Protein AF-0000000078771412 (afdb_homodimer)

InterPro domains:
  IPR000010 Cystatin domain [PF00031] (38-124)
  IPR000010 Cystatin domain [cd00042] (42-135)
  IPR043250 Cystatin-9-like [PTHR46945] (3-135)
  IPR046350 Cystatin superfamily [SSF54403] (35-136)

pLDDT: mean 76.8, std 24.48, range [31.56, 98.5]

Organism: Ictidomys tridecemlineatus (NCBI:txid43179)

Solvent-accessible surface area (backbone atoms only — not comparable to full-atom values): 16497 Å² total; per-residue (Å²): 135,84,76,78,82,74,78,78,75,76,76,77,74,76,74,73,74,74,66,77,75,73,72,72,72,70,73,68,63,75,67,64,72,46,79,56,81,88,75,69,45,70,66,55,53,48,46,48,51,52,45,46,69,68,44,85,61,63,48,23,59,42,88,69,40,46,76,44,76,50,76,44,83,47,93,80,30,32,38,37,40,37,34,32,34,34,28,36,26,74,38,50,55,87,48,88,62,65,88,76,43,56,63,38,65,58,97,83,38,64,54,52,33,47,32,44,35,32,35,40,36,26,60,59,35,66,44,76,44,76,76,40,77,50,67,46,117,134,84,78,81,83,70,76,74,73,74,74,74,70,75,73,74,72,72,67,74,74,72,73,70,73,69,73,67,62,78,65,68,70,53,83,60,83,92,64,68,43,71,64,54,54,47,44,49,51,51,45,47,70,70,45,85,60,64,48,24,59,42,86,69,42,65,77,44,76,49,75,43,83,46,93,82,32,31,38,36,39,36,34,30,34,34,28,37,27,73,37,50,55,89,49,86,61,63,87,76,44,56,64,37,64,57,99,82,39,64,55,50,33,46,32,45,35,32,34,40,37,25,60,60,36,66,42,78,44,75,76,40,78,49,66,44,118

Sequence (274 aa):
MVLPWVPLLLLLGRQLLASPILYRAETTKPEDPIVKDQYFPPTLEFAVYKFNRLNEDQFAYKLLKILNAKKVDVNVYSCTNFFMFLGRTKCYKFEDNIDNCPFQDTLGRKRTLNCFFVVSTYPWRTAFELLKNVCTYMVLPWVPLLLLLGRQLLASPILYRAETTKPEDPIVKDQYFPPTLEFAVYKFNRLNEDQFAYKLLKILNAKKVDVNVYSCTNFFMFLGRTKCYKFEDNIDNCPFQDTLGRKRTLNCFFVVSTYPWRTAFELLKNVCTY

Radius of gyration: 41.04 Å; Cα contacts (8 Å, |Δi|>4): 426; chains: 2; bounding box: 89×168×48 Å

Nearest PDB structures (foldseek):
  6roa-assembly2_B  TM=8.026E-01  e=1.192E-05  Homo sapiens
  3nx0-assembly2_B  TM=8.140E-01  e=2.731E-05  Homo sapiens
  1roa-assembly1_A  TM=8.448E-01  e=2.168E-04  Homo sapiens
  8xgm-assembly1_D  TM=8.671E-01  e=4.998E-03  Homo sapiens
  5lkh-assembly1_A  TM=5.113E-01  e=9.767E+00  Photorhabdus luminescens

Foldseek 3Di:
DPPPPPPPPPPPPPPPPPPPPPPPPPVVVCPVCLCPPDDPDPQNVVQQLVCLVPDPDQFGKDFDTWPDWDWDDDVQKIKIKTWGKIFTFPHGRPDPPSVPTHGDADPNDTPMDTDIDMTMGGPPDDDDDDPDDDDDD/DDDDPPPPPPPPPPPPPPPPPPPPPPPVVCPVCLVPPDPPDPQNVVQQLVCLVPDPDQFGKDFDGWPDWDWDDDVQKIKIKTWGKIFTFPHGRPDPPSVPTHGDADPNDTPIDTDIDMTMGGPPDDDDDDPDDDDDD

Secondary structure (DSSP, 8-state):
------------------------------------SS---HHHHHHHHHHHHHS--SEEEEEEEEEEEEEEEETTEEEEEEEEEEEEEEEETT-TTGGGPPBPEETTEE-EEEEEEEEEEEEEEEEEEEEEEEEE-/-PPP--------------------------------SS---HHHHHHHHHHHHHS--SEEEEEEEEEEEEEEEETTEEEEEEEEEEEEEEEETT-TTGGGPPBPEETTEE-EEEEEEEEEEEEEEEEEEEEEEEEE-

Structure (mmCIF, N/CA/C/O backbone):
data_AF-0000000078771412-model_v1
#
loop_
_entity.id
_entity.type
_entity.pdbx_description
1 polymer 'Cystatin domain-containing protein'
#
loop_
_atom_site.group_PDB
_atom_site.id
_atom_site.type_symbol
_atom_site.label_atom_id
_atom_site.label_alt_id
_atom_site.label_comp_id
_atom_site.label_asym_id
_atom_site.label_entity_id
_atom_site.label_seq_id
_atom_site.pdbx_PDB_ins_code
_atom_site.Cartn_x
_atom_site.Cartn_y
_atom_site.Cartn_z
_atom_site.occupancy
_atom_site.B_iso_or_equiv
_atom_site.auth_seq_id
_atom_site.auth_comp_id
_atom_site.auth_asym_id
_atom_site.auth_atom_id
_atom_site.pdbx_PDB_model_num
ATOM 1 N N . MET A 1 1 ? 69.562 85.312 20 1 33.94 1 MET A N 1
ATOM 2 C CA . MET A 1 1 ? 69 84.375 20.969 1 33.94 1 MET A CA 1
ATOM 3 C C . MET A 1 1 ? 67.688 83.812 20.422 1 33.94 1 MET A C 1
ATOM 5 O O . MET A 1 1 ? 66.688 84.562 20.234 1 33.94 1 MET A O 1
ATOM 9 N N . VAL A 1 2 ? 67.812 82.875 19.484 1 48.47 2 VAL A N 1
ATOM 10 C CA . VAL A 1 2 ? 66.938 82.188 18.531 1 48.47 2 VAL A CA 1
ATOM 11 C C . VAL A 1 2 ? 65.812 81.438 19.281 1 48.47 2 VAL A C 1
ATOM 13 O O . VAL A 1 2 ? 66.125 80.5 20.047 1 48.47 2 VAL A O 1
ATOM 16 N N . LEU A 1 3 ? 64.812 82.25 19.781 1 41.88 3 LEU A N 1
ATOM 17 C CA . LEU A 1 3 ? 63.75 81.688 20.578 1 41.88 3 LEU A CA 1
ATOM 18 C C . LEU A 1 3 ? 63.125 80.5 19.875 1 41.88 3 LEU A C 1
ATOM 20 O O . LEU A 1 3 ? 62.844 80.5 18.672 1 41.88 3 LEU A O 1
ATOM 24 N N . PRO A 1 4 ? 63.281 79.25 20.422 1 49.31 4 PRO A N 1
ATOM 25 C CA . PRO A 1 4 ? 62.875 77.938 19.891 1 49.31 4 PRO A CA 1
ATOM 26 C C . PRO A 1 4 ? 61.375 77.875 19.719 1 49.31 4 PRO A C 1
ATOM 28 O O . PRO A 1 4 ? 60.625 78.375 20.531 1 49.31 4 PRO A O 1
ATOM 31 N N . TRP A 1 5 ? 60.781 78 18.5 1 44.53 5 TRP A N 1
ATOM 32 C CA . TRP A 1 5 ? 59.438 77.875 17.984 1 44.53 5 TRP A CA 1
ATOM 33 C C . TRP A 1 5 ? 58.781 76.562 18.484 1 44.53 5 TRP A C 1
ATOM 35 O O . TRP A 1 5 ? 59.219 75.438 18.156 1 44.53 5 TRP A O 1
ATOM 45 N N . VAL A 1 6 ? 58.469 76.438 19.797 1 44.53 6 VAL A N 1
ATOM 46 C CA . VAL A 1 6 ? 57.844 75.25 20.344 1 44.53 6 VAL A CA 1
ATOM 47 C C . VAL A 1 6 ? 56.531 75 19.641 1 44.53 6 VAL A C 1
ATOM 49 O O . VAL A 1 6 ? 55.625 75.812 19.656 1 44.53 6 VAL A O 1
ATOM 52 N N . PRO A 1 7 ? 56.438 74.188 18.547 1 47.88 7 PRO A N 1
ATOM 53 C CA . PRO A 1 7 ? 55.188 73.875 17.844 1 47.88 7 PRO A CA 1
ATOM 54 C C . PRO A 1 7 ? 54.125 73.25 18.766 1 47.88 7 PRO A C 1
ATOM 56 O O . PRO A 1 7 ? 54.438 72.312 19.531 1 47.88 7 PRO A O 1
ATOM 59 N N . LEU A 1 8 ? 53.219 74.062 19.297 1 41.31 8 LEU A N 1
ATOM 60 C CA . LEU A 1 8 ? 52.062 73.625 20.078 1 41.31 8 LEU A CA 1
ATOM 61 C C . LEU A 1 8 ? 51.312 72.562 19.359 1 41.31 8 LEU A C 1
ATOM 63 O O . LEU A 1 8 ? 50.75 72.812 18.281 1 41.31 8 LEU A O 1
ATOM 67 N N . LEU A 1 9 ? 51.75 71.312 19.469 1 39.59 9 LEU A N 1
ATOM 68 C CA . LEU A 1 9 ? 51.062 70.125 18.984 1 39.59 9 LEU A CA 1
ATOM 69 C C . LEU A 1 9 ? 49.656 70 19.547 1 39.59 9 LEU A C 1
ATOM 71 O O . LEU A 1 9 ? 49.469 69.875 20.75 1 39.59 9 LEU A O 1
ATOM 75 N N . LEU A 1 10 ? 48.781 70.875 19.031 1 37.84 10 LEU A N 1
ATOM 76 C CA . LEU A 1 10 ? 47.344 70.812 19.359 1 37.84 10 LEU A CA 1
ATOM 77 C C . LEU A 1 10 ? 46.875 69.375 19.25 1 37.84 10 LEU A C 1
ATOM 79 O O . LEU A 1 10 ? 46.969 68.75 18.172 1 37.84 10 LEU A O 1
ATOM 83 N N . LEU A 1 11 ? 46.969 68.562 20.328 1 39.59 11 LEU A N 1
ATOM 84 C CA . LEU A 1 11 ? 46.406 67.25 20.578 1 39.59 11 LEU A CA 1
ATOM 85 C C . LEU A 1 11 ? 44.906 67.25 20.281 1 39.59 11 LEU A C 1
ATOM 87 O O . LEU A 1 11 ? 44.125 67.875 20.969 1 39.59 11 LEU A O 1
ATOM 91 N N . LEU A 1 12 ? 44.5 67.375 19 1 38.88 12 LEU A N 1
ATOM 92 C CA . LEU A 1 12 ? 43.125 67.125 18.625 1 38.88 12 LEU A CA 1
ATOM 93 C C . LEU A 1 12 ? 42.562 65.875 19.234 1 38.88 12 LEU A C 1
ATOM 95 O O . LEU A 1 12 ? 43.125 64.812 19.031 1 38.88 12 LEU A O 1
ATOM 99 N N . GLY A 1 13 ? 42.156 65.875 20.516 1 37.09 13 GLY A N 1
ATOM 100 C CA . GLY A 1 13 ? 41.406 64.812 21.172 1 37.09 13 GLY A CA 1
ATOM 101 C C . GLY A 1 13 ? 40.219 64.312 20.344 1 37.09 13 GLY A C 1
ATOM 102 O O . GLY A 1 13 ? 39.406 65.125 19.891 1 37.09 13 GLY A O 1
ATOM 103 N N . ARG A 1 14 ? 40.406 63.375 19.469 1 39.88 14 ARG A N 1
ATOM 104 C CA . ARG A 1 14 ? 39.375 62.656 18.703 1 39.88 14 ARG A CA 1
ATOM 105 C C . ARG A 1 14 ? 38.25 62.156 19.609 1 39.88 14 ARG A C 1
ATOM 107 O O . ARG A 1 14 ? 38.5 61.344 20.5 1 39.88 14 ARG A O 1
ATOM 114 N N . GLN A 1 15 ? 37.438 63.094 20.109 1 42.19 15 GLN A N 1
ATOM 115 C CA . GLN A 1 15 ? 36.25 62.656 20.781 1 42.19 15 GLN A CA 1
ATOM 116 C C . GLN A 1 15 ? 35.562 61.531 20.016 1 42.19 15 GLN A C 1
ATOM 118 O O . GLN A 1 15 ? 35.188 61.688 18.844 1 42.19 15 GLN A O 1
ATOM 123 N N . LEU A 1 16 ? 35.969 60.312 20.188 1 40.88 16 LEU A N 1
ATOM 124 C CA . LEU A 1 16 ? 35.281 59.125 19.688 1 40.88 16 LEU A CA 1
ATOM 125 C C . LEU A 1 16 ? 33.844 59.125 20.188 1 40.88 16 LEU A C 1
ATOM 127 O O . LEU A 1 16 ? 33.594 59 21.375 1 40.88 16 LEU A O 1
ATOM 131 N N . LEU A 1 17 ? 33 60.031 19.688 1 40.78 17 LEU A N 1
ATOM 132 C CA . LEU A 1 17 ? 31.578 59.938 19.922 1 40.78 17 LEU A CA 1
ATOM 133 C C . LEU A 1 17 ? 31.109 58.5 19.734 1 40.78 17 LEU A C 1
ATOM 135 O O . LEU A 1 17 ? 31.266 57.906 18.656 1 40.78 17 LEU A O 1
ATOM 139 N N . ALA A 1 18 ? 31.203 57.688 20.812 1 40.62 18 ALA A N 1
ATOM 140 C CA . ALA A 1 18 ? 30.562 56.375 20.859 1 40.62 18 ALA A CA 1
ATOM 141 C C . ALA A 1 18 ? 29.078 56.469 20.531 1 40.62 18 ALA A C 1
ATOM 143 O O . ALA A 1 18 ? 28.328 57.125 21.266 1 40.62 18 ALA A O 1
ATOM 144 N N . SER A 1 19 ? 28.781 56.688 19.328 1 43.22 19 SER A N 1
ATOM 145 C CA . SER A 1 19 ? 27.359 56.562 19 1 43.22 19 SER A CA 1
ATOM 146 C C . SER A 1 19 ? 26.75 55.312 19.609 1 43.22 19 SER A C 1
ATOM 148 O O . SER A 1 19 ? 27.344 54.25 19.547 1 43.22 19 SER A O 1
ATOM 150 N N . PRO A 1 20 ? 25.953 55.469 20.688 1 43.31 20 PRO A N 1
ATOM 151 C CA . PRO A 1 20 ? 25.281 54.25 21.172 1 43.31 20 PRO A CA 1
ATOM 152 C C . PRO A 1 20 ? 24.625 53.438 20.047 1 43.31 20 PRO A C 1
ATOM 154 O O . PRO A 1 20 ? 23.938 54 19.203 1 43.31 20 PRO A O 1
ATOM 157 N N . ILE A 1 21 ? 25.359 52.469 19.531 1 37.38 21 ILE A N 1
ATOM 158 C CA . ILE A 1 21 ? 24.719 51.5 18.641 1 37.38 21 ILE A CA 1
ATOM 159 C C . ILE A 1 21 ? 23.391 51.062 19.25 1 37.38 21 ILE A C 1
ATOM 161 O O . ILE A 1 21 ? 23.375 50.438 20.312 1 37.38 21 ILE A O 1
ATOM 165 N N . LEU A 1 22 ? 22.375 51.906 19.281 1 36.97 22 LEU A N 1
ATOM 166 C CA . LEU A 1 22 ? 21.047 51.375 19.578 1 36.97 22 LEU A CA 1
ATOM 167 C C . LEU A 1 22 ? 20.844 50.031 18.906 1 36.97 22 LEU A C 1
ATOM 169 O O . LEU A 1 22 ? 20.812 49.938 17.672 1 36.97 22 LEU A O 1
ATOM 173 N N . TYR A 1 23 ? 21.438 49 19.5 1 34.22 23 TYR A N 1
ATOM 174 C CA . TYR A 1 23 ? 21 47.656 19.125 1 34.22 23 TYR A CA 1
ATOM 175 C C . TYR A 1 23 ? 19.484 47.562 19.109 1 34.22 23 TYR A C 1
ATOM 177 O O . TYR A 1 23 ? 18.844 47.688 20.156 1 34.22 23 TYR A O 1
ATOM 185 N N . ARG A 1 24 ? 18.797 48.156 18.141 1 36.38 24 ARG A N 1
ATOM 186 C CA . ARG A 1 24 ? 17.422 47.688 17.969 1 36.38 24 ARG A CA 1
ATOM 187 C C . ARG A 1 24 ? 17.312 46.188 18.109 1 36.38 24 ARG A C 1
ATOM 189 O O . ARG A 1 24 ? 17.891 45.438 17.312 1 36.38 24 ARG A O 1
ATOM 196 N N . ALA A 1 25 ? 17.156 45.719 19.266 1 37.12 25 ALA A N 1
ATOM 197 C CA . ALA A 1 25 ? 16.672 44.375 19.469 1 37.12 25 ALA A CA 1
ATOM 198 C C . ALA A 1 25 ? 15.547 44.031 18.5 1 37.12 25 ALA A C 1
ATOM 200 O O . ALA A 1 25 ? 14.438 44.562 18.625 1 37.12 25 ALA A O 1
ATOM 201 N N . GLU A 1 26 ? 15.844 44 17.188 1 36.12 26 GLU A N 1
ATOM 202 C CA . GLU A 1 26 ? 14.789 43.312 16.438 1 36.12 26 GLU A CA 1
ATOM 203 C C . GLU A 1 26 ? 14.273 42.094 17.219 1 36.12 26 GLU A C 1
ATOM 205 O O . GLU A 1 26 ? 15.039 41.188 17.5 1 36.12 26 GLU A O 1
ATOM 210 N N . THR A 1 27 ? 13.492 42.281 18.188 1 34.47 27 THR A N 1
ATOM 211 C CA . THR A 1 27 ? 12.719 41.156 18.688 1 34.47 27 THR A CA 1
ATOM 212 C C . THR A 1 27 ? 12.344 40.219 17.531 1 34.47 27 THR A C 1
ATOM 214 O O . THR A 1 27 ? 11.5 40.562 16.703 1 34.47 27 THR A O 1
ATOM 217 N N . THR A 1 28 ? 13.305 39.656 16.812 1 34.34 28 THR A N 1
ATOM 218 C CA . THR A 1 28 ? 12.961 38.531 15.961 1 34.34 28 THR A CA 1
ATOM 219 C C . THR A 1 28 ? 11.977 37.594 16.672 1 34.34 28 THR A C 1
ATOM 221 O O . THR A 1 28 ? 12.305 37 17.703 1 34.34 28 THR A O 1
ATOM 224 N N . LYS A 1 29 ? 10.758 38.031 16.938 1 38.97 29 LYS A N 1
ATOM 225 C CA . LYS A 1 29 ? 9.805 36.969 17.266 1 38.97 29 LYS A CA 1
ATOM 226 C C . LYS A 1 29 ? 10.188 35.656 16.609 1 38.97 29 LYS A C 1
ATOM 228 O O . LYS A 1 29 ? 10.484 35.625 15.406 1 38.97 29 LYS A O 1
ATOM 233 N N . PRO A 1 30 ? 10.805 34.75 17.312 1 37.25 30 PRO A N 1
ATOM 234 C CA . PRO A 1 30 ? 10.984 33.438 16.672 1 37.25 30 PRO A CA 1
ATOM 235 C C . PRO A 1 30 ? 9.836 33.062 15.742 1 37.25 30 PRO A C 1
ATOM 237 O O . PRO A 1 30 ? 8.68 33 16.172 1 37.25 30 PRO A O 1
ATOM 240 N N . GLU A 1 31 ? 9.516 33.875 14.672 1 36.5 31 GLU A N 1
ATOM 241 C CA . GLU A 1 31 ? 8.672 33.156 13.719 1 36.5 31 GLU A CA 1
ATOM 242 C C . GLU A 1 31 ? 8.938 31.656 13.75 1 36.5 31 GLU A C 1
ATOM 244 O O . GLU A 1 31 ? 10.055 31.203 13.469 1 36.5 31 GLU A O 1
ATOM 249 N N . ASP A 1 32 ? 8.562 31.062 14.75 1 37.38 32 ASP A N 1
ATOM 250 C CA . ASP A 1 32 ? 8.609 29.609 14.633 1 37.38 32 ASP A CA 1
ATOM 251 C C . ASP A 1 32 ? 8.492 29.172 13.172 1 37.38 32 ASP A C 1
ATOM 253 O O . ASP A 1 32 ? 7.598 29.609 12.453 1 37.38 32 ASP A O 1
ATOM 257 N N . PRO A 1 33 ? 9.602 29.0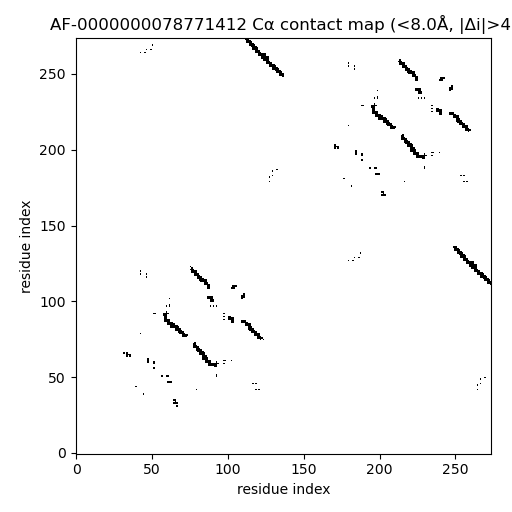94 12.43 1 37.94 33 PRO A N 1
ATOM 258 C CA . PRO A 1 33 ? 9.453 28.609 11.055 1 37.94 33 PRO A CA 1
ATOM 259 C C . PRO A 1 33 ? 8.234 27.703 10.883 1 37.94 33 PRO A C 1
ATOM 261 O O . PRO A 1 33 ? 8.195 26.609 11.422 1 37.94 33 PRO A O 1
ATOM 264 N N . ILE A 1 34 ? 7.07 28.125 11.305 1 39.94 34 ILE A N 1
ATOM 265 C CA . ILE A 1 34 ? 6.055 27.344 10.602 1 39.94 34 ILE A CA 1
ATOM 266 C C . ILE A 1 34 ? 6.578 26.953 9.219 1 39.94 34 ILE A C 1
ATOM 268 O O . ILE A 1 34 ? 6.797 27.812 8.359 1 39.94 34 ILE A O 1
ATOM 272 N N . VAL A 1 35 ? 7.66 26.234 9.133 1 38.34 35 VAL A N 1
ATOM 273 C CA . VAL A 1 35 ? 7.965 25.531 7.891 1 38.34 35 VAL A CA 1
ATOM 274 C C . VAL A 1 35 ? 6.68 25.266 7.113 1 38.34 35 VAL A C 1
ATOM 276 O O . VAL A 1 35 ? 5.984 24.281 7.363 1 38.34 35 VAL A O 1
ATOM 279 N N . LYS A 1 36 ? 5.66 25.984 7.18 1 42.72 36 LYS A N 1
ATOM 280 C CA . LYS A 1 36 ? 4.348 26.016 6.539 1 42.72 36 LYS A CA 1
ATOM 281 C C . LYS A 1 36 ? 4.418 25.469 5.117 1 42.72 36 LYS A C 1
ATOM 283 O O . LYS A 1 36 ? 3.613 24.609 4.738 1 42.72 36 LYS A O 1
ATOM 288 N N . ASP A 1 37 ? 4.617 26.453 4.062 1 41.59 37 ASP A N 1
ATOM 289 C CA . ASP A 1 37 ? 4.219 26.672 2.676 1 41.59 37 ASP A CA 1
ATOM 290 C C . ASP A 1 37 ? 4.656 25.516 1.782 1 41.59 37 ASP A C 1
ATOM 292 O O . ASP A 1 37 ? 3.873 25.016 0.974 1 41.59 37 ASP A O 1
ATOM 296 N N . GLN A 1 38 ? 6.062 25.656 1.287 1 44.06 38 GLN A N 1
ATOM 297 C CA . GLN A 1 38 ? 6.629 25.156 0.037 1 44.06 38 GLN A CA 1
ATOM 298 C C . GLN A 1 38 ? 6.664 23.625 0.013 1 44.06 38 GLN A C 1
ATOM 300 O O . GLN A 1 38 ? 6.598 23.016 -1.057 1 44.06 38 GLN A O 1
ATOM 305 N N . TYR A 1 39 ? 7.09 22.906 1.101 1 46.22 39 TYR A N 1
ATOM 306 C CA . TYR A 1 39 ? 7.555 21.531 0.94 1 46.22 39 TYR A CA 1
ATOM 307 C C . TYR A 1 39 ? 6.598 20.547 1.608 1 46.22 39 TYR A C 1
ATOM 309 O O . TYR A 1 39 ? 6.746 20.234 2.793 1 46.22 39 TYR A O 1
ATOM 317 N N . PHE A 1 40 ? 5.328 20.656 1.386 1 60.88 40 PHE A N 1
ATOM 318 C CA . PHE A 1 40 ? 4.559 19.531 1.9 1 60.88 40 PHE A CA 1
ATOM 319 C C . PHE A 1 40 ? 5.211 18.203 1.51 1 60.88 40 PHE A C 1
ATOM 321 O O . PHE A 1 40 ? 4.977 17.688 0.414 1 60.88 40 PHE A O 1
ATOM 328 N N . PRO A 1 41 ? 5.926 17.766 2.418 1 83.56 41 PRO A N 1
ATOM 329 C CA . PRO A 1 41 ? 6.465 16.438 2.111 1 83.56 41 PRO A CA 1
ATOM 330 C C . PRO A 1 41 ? 5.375 15.398 1.862 1 83.56 41 PRO A C 1
ATOM 332 O O . PRO A 1 41 ? 4.254 15.547 2.354 1 83.56 41 PRO A O 1
ATOM 335 N N . PRO A 1 42 ? 5.543 14.68 0.885 1 91.81 42 PRO A N 1
ATOM 336 C CA . PRO A 1 42 ? 4.602 13.586 0.63 1 91.81 42 PRO A CA 1
ATOM 337 C C . PRO A 1 42 ? 4.082 12.945 1.914 1 91.81 42 PRO A C 1
ATOM 339 O O . PRO A 1 42 ? 2.922 12.523 1.974 1 91.81 42 PRO A O 1
ATOM 342 N N . THR A 1 43 ? 4.844 13.008 3.01 1 94.88 43 THR A N 1
ATOM 343 C CA . THR A 1 43 ? 4.473 12.406 4.289 1 94.88 43 THR A CA 1
ATOM 344 C C . THR A 1 43 ? 3.318 13.172 4.926 1 94.88 43 THR A C 1
ATOM 346 O O . THR A 1 43 ? 2.354 12.57 5.402 1 94.88 43 THR A O 1
ATOM 349 N N . LEU A 1 44 ? 3.406 14.461 4.879 1 94.62 44 LEU A N 1
ATOM 350 C CA . LEU A 1 44 ? 2.367 15.32 5.445 1 94.62 44 LEU A CA 1
ATOM 351 C C . LEU A 1 44 ? 1.084 15.227 4.625 1 94.62 44 LEU A C 1
ATOM 353 O O . LEU A 1 44 ? -0.011 15.141 5.188 1 94.62 44 LEU A O 1
ATOM 357 N N . GLU A 1 45 ? 1.282 15.297 3.373 1 92.19 45 GLU A N 1
ATOM 358 C CA . GLU A 1 45 ? 0.125 15.188 2.488 1 92.19 45 GLU A CA 1
ATOM 359 C C . GLU A 1 45 ? -0.625 13.883 2.719 1 92.19 45 GLU A C 1
ATOM 361 O O . GLU A 1 45 ? -1.856 13.867 2.777 1 92.19 45 GLU A O 1
ATOM 366 N N . PHE A 1 46 ? 0.137 12.836 2.846 1 96.19 46 PHE A N 1
ATOM 367 C CA . PHE A 1 46 ? -0.461 11.539 3.121 1 96.19 46 PHE A CA 1
ATOM 368 C C . PHE A 1 46 ? -1.2 11.555 4.453 1 96.19 46 PHE A C 1
ATOM 370 O O . PHE A 1 46 ? -2.318 11.039 4.555 1 96.19 46 PHE A O 1
ATOM 377 N N . ALA A 1 47 ? -0.605 12.062 5.461 1 96.56 47 ALA A N 1
ATOM 378 C CA . ALA A 1 47 ? -1.207 12.094 6.789 1 96.56 47 ALA A CA 1
ATOM 379 C C . ALA A 1 47 ? -2.549 12.82 6.77 1 96.56 47 ALA A C 1
ATOM 381 O O . ALA A 1 47 ? -3.535 12.336 7.324 1 96.56 47 ALA A O 1
ATOM 382 N N . VAL A 1 48 ? -2.596 13.961 6.141 1 94.94 48 VAL A N 1
ATOM 383 C CA . VAL A 1 48 ? -3.812 14.758 6.09 1 94.94 48 VAL A CA 1
ATOM 384 C C . VAL A 1 48 ? -4.871 14.039 5.258 1 94.94 48 VAL A C 1
ATOM 386 O O . VAL A 1 48 ? -6.047 14.008 5.629 1 94.94 48 VAL A O 1
ATOM 389 N N . TYR A 1 49 ? -4.441 13.477 4.188 1 94.75 49 TYR A N 1
ATOM 390 C CA . TYR A 1 49 ? -5.34 12.688 3.352 1 94.75 49 TYR A CA 1
ATOM 391 C C . TYR A 1 49 ? -5.965 11.547 4.148 1 94.75 49 TYR A C 1
ATOM 393 O O . TYR A 1 49 ? -7.184 11.352 4.121 1 94.75 49 TYR A O 1
ATOM 401 N N . LYS A 1 50 ? -5.082 10.773 4.852 1 96.88 50 LYS A N 1
ATOM 402 C CA . LYS A 1 50 ? -5.566 9.641 5.633 1 96.88 50 LYS A CA 1
ATOM 403 C C . LYS A 1 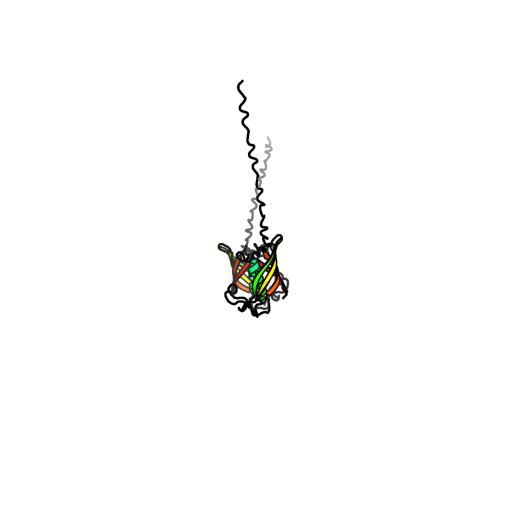50 ? -6.492 10.102 6.754 1 96.88 50 LYS A C 1
ATOM 405 O O . LYS A 1 50 ? -7.504 9.453 7.035 1 96.88 50 LYS A O 1
ATOM 410 N N . PHE A 1 51 ? -6.184 11.172 7.375 1 96.94 51 PHE A N 1
ATOM 411 C CA . PHE A 1 51 ? -7.047 11.727 8.414 1 96.94 51 PHE A CA 1
ATOM 412 C C . PHE A 1 51 ? -8.43 12.047 7.855 1 96.94 51 PHE A C 1
ATOM 414 O O . PHE A 1 51 ? -9.445 11.695 8.461 1 96.94 51 PHE A O 1
ATOM 421 N N . ASN A 1 52 ? -8.43 12.797 6.695 1 95.31 52 ASN A N 1
ATOM 422 C CA . ASN A 1 52 ? -9.711 13.148 6.086 1 95.31 52 ASN A CA 1
ATOM 423 C C . ASN A 1 52 ? -10.547 11.906 5.773 1 95.31 52 ASN A C 1
ATOM 425 O O . ASN A 1 52 ? -11.766 11.922 5.941 1 95.31 52 ASN A O 1
ATOM 429 N N . ARG A 1 53 ? -9.906 10.891 5.387 1 95.44 53 ARG A N 1
ATOM 430 C CA . ARG A 1 53 ? -10.609 9.648 5.059 1 95.44 53 ARG A CA 1
ATOM 431 C C . ARG A 1 53 ? -11.188 9 6.309 1 95.44 53 ARG A C 1
ATOM 433 O O . ARG A 1 53 ? -12.289 8.445 6.273 1 95.44 53 ARG A O 1
ATOM 440 N N . LEU A 1 54 ? -10.492 9.07 7.395 1 95.38 54 LEU A N 1
ATOM 441 C CA . LEU A 1 54 ? -10.859 8.359 8.609 1 95.38 54 LEU A CA 1
ATOM 442 C C . LEU A 1 54 ? -11.828 9.188 9.453 1 95.38 54 LEU A C 1
ATOM 444 O O . LEU A 1 54 ? -12.641 8.633 10.195 1 95.38 54 LEU A O 1
ATOM 448 N N . ASN A 1 55 ? -11.656 10.43 9.359 1 94.56 55 ASN A N 1
ATOM 449 C CA . ASN A 1 55 ? -12.5 11.328 10.148 1 94.56 55 ASN A CA 1
ATOM 450 C C . ASN A 1 55 ? -13.961 11.258 9.719 1 94.56 55 ASN A C 1
ATOM 452 O O . ASN A 1 55 ? -14.25 11.133 8.523 1 94.56 55 ASN A O 1
ATOM 456 N N . GLU A 1 56 ? -14.875 11.414 10.57 1 93.88 56 GLU A N 1
ATOM 457 C CA . GLU A 1 56 ? -16.297 11.242 10.297 1 93.88 56 GLU A CA 1
ATOM 458 C C . GLU A 1 56 ? -16.906 12.508 9.695 1 93.88 56 GLU A C 1
ATOM 460 O O . GLU A 1 56 ? -18 12.469 9.125 1 93.88 56 GLU A O 1
ATOM 465 N N . ASP A 1 57 ? -16.234 13.594 9.82 1 93.81 57 ASP A N 1
ATOM 466 C CA . ASP A 1 57 ? -16.75 14.844 9.266 1 93.81 57 ASP A CA 1
ATOM 467 C C . ASP A 1 57 ? -16.891 14.758 7.75 1 93.81 57 ASP A C 1
ATOM 469 O O .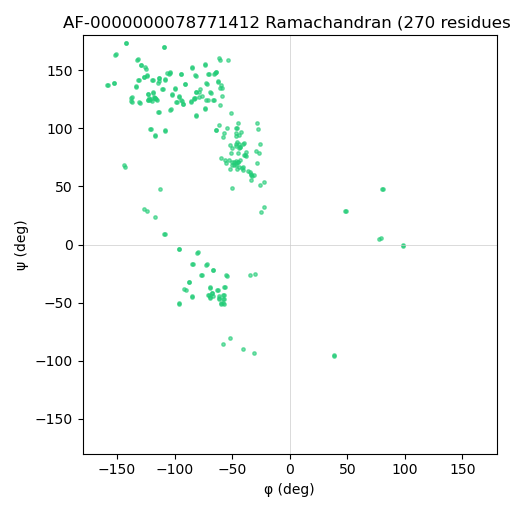 ASP A 1 57 ? -16.062 14.141 7.078 1 93.81 57 ASP A O 1
ATOM 473 N N . GLN A 1 58 ? -18 15.336 7.184 1 94.06 58 GLN A N 1
ATOM 474 C CA . GLN A 1 58 ? -18.203 15.328 5.738 1 94.06 58 GLN A CA 1
ATOM 475 C C . GLN A 1 58 ? -17.297 16.359 5.051 1 94.06 58 GLN A C 1
ATOM 477 O O . GLN A 1 58 ? -17 16.219 3.865 1 94.06 58 GLN A O 1
ATOM 482 N N . PHE A 1 59 ? -16.938 17.375 5.781 1 94.25 59 PHE A N 1
ATOM 483 C CA . PHE A 1 59 ? -16.094 18.406 5.203 1 94.25 59 PHE A CA 1
ATOM 484 C C . PHE A 1 59 ? -14.617 18.016 5.305 1 94.25 59 PHE A C 1
ATOM 486 O O . PHE A 1 59 ? -14.219 17.312 6.23 1 94.25 59 PHE A O 1
ATOM 493 N N . ALA A 1 60 ? -13.852 18.547 4.352 1 94.81 60 ALA A N 1
ATOM 494 C CA . ALA A 1 60 ? -12.414 18.281 4.328 1 94.81 60 ALA A CA 1
ATOM 495 C C . ALA A 1 60 ? -11.672 19.203 5.297 1 94.81 60 ALA A C 1
ATOM 497 O O . ALA A 1 60 ? -12.102 20.328 5.539 1 94.81 60 ALA A O 1
ATOM 498 N N . TYR A 1 61 ? -10.656 18.656 5.867 1 94.25 61 TYR A N 1
ATOM 499 C CA . TYR A 1 61 ? -9.727 19.453 6.66 1 94.25 61 TYR A CA 1
ATOM 500 C C . TYR A 1 61 ? -8.43 19.703 5.895 1 94.25 61 TYR A C 1
ATOM 502 O O . TYR A 1 61 ? -8.016 18.875 5.082 1 94.25 61 TYR A O 1
ATOM 510 N N . LYS A 1 62 ? -7.816 20.875 6.156 1 92.81 62 LYS A N 1
ATOM 511 C CA . LYS A 1 62 ? -6.543 21.234 5.539 1 92.81 62 LYS A CA 1
ATOM 512 C C . LYS A 1 62 ? -5.559 21.75 6.582 1 92.81 62 LYS A C 1
ATOM 514 O O . LYS A 1 62 ? -5.961 22.203 7.656 1 92.81 62 LYS A O 1
ATOM 519 N N . LEU A 1 63 ? -4.293 21.641 6.082 1 93.06 63 LEU A N 1
ATOM 520 C CA . LEU A 1 63 ? -3.232 22.078 6.977 1 93.06 63 LEU A CA 1
ATOM 521 C C . LEU A 1 63 ? -3.316 23.594 7.215 1 93.06 63 LEU A C 1
ATOM 523 O O . LEU A 1 63 ? -3.416 24.375 6.266 1 93.06 63 LEU A O 1
ATOM 527 N N . LEU A 1 64 ? -3.396 23.969 8.469 1 91.5 64 LEU A N 1
ATOM 528 C CA . LEU A 1 64 ? -3.338 25.391 8.836 1 91.5 64 LEU A CA 1
ATOM 529 C C . LEU A 1 64 ? -1.923 25.781 9.234 1 91.5 64 LEU A C 1
ATOM 531 O O . LEU A 1 64 ? -1.403 26.797 8.766 1 91.5 64 LEU A O 1
ATOM 535 N N . LYS A 1 65 ? -1.37 24.984 10.133 1 91.88 65 LYS A N 1
ATOM 536 C CA . LYS A 1 65 ? -0.056 25.312 10.68 1 91.88 65 LYS A CA 1
ATOM 537 C C . LYS A 1 65 ? 0.623 24.078 11.258 1 91.88 65 LYS A C 1
ATOM 539 O O . LYS A 1 65 ? -0.023 23.266 11.922 1 91.88 65 LYS A O 1
ATOM 544 N N . ILE A 1 66 ? 1.995 23.984 10.938 1 93.75 66 ILE A N 1
ATOM 545 C CA . ILE A 1 66 ? 2.799 22.969 11.602 1 93.75 66 ILE A CA 1
ATOM 546 C C . ILE A 1 66 ? 3.447 23.547 12.852 1 93.75 66 ILE A C 1
ATOM 548 O O . ILE A 1 66 ? 4.145 24.562 12.781 1 93.75 66 ILE A O 1
ATOM 552 N N . LEU A 1 67 ? 3.207 23.016 14 1 94.69 67 LEU A N 1
ATOM 553 C CA . LEU A 1 67 ? 3.811 23.453 15.25 1 94.69 67 LEU A CA 1
ATOM 554 C C . LEU A 1 67 ? 5.168 22.797 15.469 1 94.69 67 LEU A C 1
ATOM 556 O O . LEU A 1 67 ? 6.109 23.438 15.93 1 94.69 67 LEU A O 1
ATOM 560 N N . ASN A 1 68 ? 5.27 21.562 15.234 1 94.56 68 ASN A N 1
ATOM 561 C CA . ASN A 1 68 ? 6.488 20.781 15.367 1 94.56 68 ASN A CA 1
ATOM 562 C C . ASN A 1 68 ? 6.477 19.578 14.43 1 94.56 68 ASN A C 1
ATOM 564 O O . ASN A 1 68 ? 5.418 19 14.164 1 94.56 68 ASN A O 1
ATOM 568 N N . ALA A 1 69 ? 7.633 19.312 13.828 1 93.75 69 ALA A N 1
ATOM 569 C CA . ALA A 1 69 ? 7.828 18.109 13.008 1 93.75 69 ALA A CA 1
ATOM 570 C C . ALA A 1 69 ? 9.188 17.469 13.289 1 93.75 69 ALA A C 1
ATOM 572 O O . ALA A 1 69 ? 10.227 18.141 13.18 1 93.75 69 ALA A O 1
ATOM 573 N N . LYS A 1 70 ? 9.203 16.219 13.672 1 95.44 70 LYS A N 1
ATOM 574 C CA . LYS A 1 70 ? 10.438 15.508 13.977 1 95.44 70 LYS A CA 1
ATOM 575 C C . LYS A 1 70 ? 10.484 14.164 13.258 1 95.44 70 LYS A C 1
ATOM 577 O O . LYS A 1 70 ? 9.562 13.359 13.375 1 95.44 70 LYS A O 1
ATOM 582 N N . LYS A 1 71 ? 11.469 13.992 12.5 1 94.44 71 LYS A N 1
ATOM 583 C CA . LYS A 1 71 ? 11.695 12.719 11.82 1 94.44 71 LYS A CA 1
ATOM 584 C C . LYS A 1 71 ? 12.742 11.891 12.547 1 94.44 71 LYS A C 1
ATOM 586 O O . LYS A 1 71 ? 13.789 12.414 12.953 1 94.44 71 LYS A O 1
ATOM 591 N N . VAL A 1 72 ? 12.461 10.68 12.719 1 94.94 72 VAL A N 1
ATOM 592 C CA . VAL A 1 72 ? 13.398 9.727 13.305 1 94.94 72 VAL A CA 1
ATOM 593 C C . VAL A 1 72 ? 13.625 8.57 12.328 1 94.94 72 VAL A C 1
ATOM 595 O O . VAL A 1 72 ? 12.672 7.93 11.883 1 94.94 72 VAL A O 1
ATOM 598 N N . ASP A 1 73 ? 14.844 8.328 11.984 1 93.25 73 ASP A N 1
ATOM 599 C CA . ASP A 1 73 ? 15.18 7.191 11.133 1 93.25 73 ASP A CA 1
ATOM 600 C C . ASP A 1 73 ? 15.305 5.91 11.953 1 93.25 73 ASP A C 1
ATOM 602 O O . ASP A 1 73 ? 15.938 5.902 13.008 1 93.25 73 ASP A O 1
ATOM 606 N N . VAL A 1 74 ? 14.555 4.953 11.508 1 90.06 74 VAL A N 1
ATOM 607 C CA . VAL A 1 74 ? 14.578 3.635 12.133 1 90.06 74 VAL A CA 1
ATOM 608 C C . VAL A 1 74 ? 14.977 2.58 11.102 1 90.06 74 VAL A C 1
ATOM 610 O O . VAL A 1 74 ? 14.125 2.088 10.359 1 90.06 74 VAL A O 1
ATOM 613 N N . ASN A 1 75 ? 16.172 2.207 11.109 1 89.5 75 ASN A N 1
ATOM 614 C CA . ASN A 1 75 ? 16.719 1.168 10.25 1 89.5 75 ASN A CA 1
ATOM 615 C C . ASN A 1 75 ? 16.125 1.229 8.844 1 89.5 75 ASN A C 1
ATOM 617 O O . ASN A 1 75 ? 16.438 2.137 8.07 1 89.5 75 ASN A O 1
ATOM 621 N N . VAL A 1 76 ? 15.062 0.451 8.484 1 91.94 76 VAL A N 1
ATOM 622 C CA . VAL A 1 76 ? 14.57 0.304 7.117 1 91.94 76 VAL A CA 1
ATOM 623 C C . VAL A 1 76 ? 13.414 1.271 6.879 1 91.94 76 VAL A C 1
ATOM 625 O O . VAL A 1 76 ? 12.844 1.311 5.785 1 91.94 76 VAL A O 1
ATOM 628 N N . TYR A 1 77 ? 13.047 1.954 7.891 1 94.69 77 TYR A N 1
ATOM 629 C CA . TYR A 1 77 ? 11.977 2.938 7.75 1 94.69 77 TYR A CA 1
ATOM 630 C C . TYR A 1 77 ? 12.266 4.176 8.594 1 94.69 77 TYR A C 1
ATOM 632 O O . TYR A 1 77 ? 13.289 4.246 9.273 1 94.69 77 TYR A O 1
ATOM 640 N N . SER A 1 78 ? 11.43 5.18 8.43 1 95.81 78 SER A N 1
ATOM 641 C CA . SER A 1 78 ? 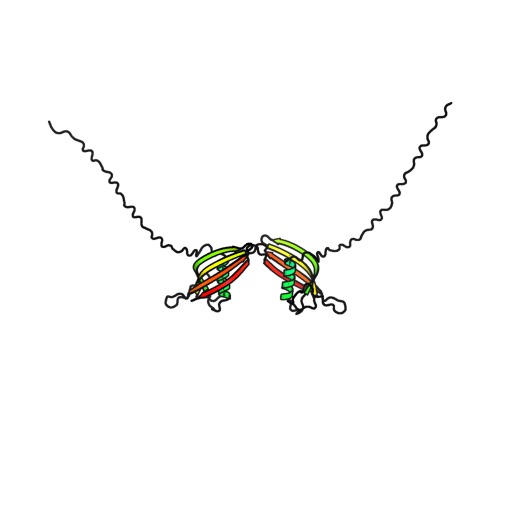11.469 6.367 9.273 1 95.81 78 SER A CA 1
ATOM 642 C C . SER A 1 78 ? 10.086 6.691 9.836 1 95.81 78 SER A C 1
ATOM 644 O O . SER A 1 78 ? 9.07 6.234 9.305 1 95.81 78 SER A O 1
ATOM 646 N N . CYS A 1 79 ? 10.102 7.355 10.945 1 96.31 79 CYS A N 1
ATOM 647 C CA . CYS A 1 79 ? 8.891 7.879 11.562 1 96.31 79 CYS A CA 1
ATOM 648 C C . CYS A 1 79 ? 8.938 9.398 11.664 1 96.31 79 CYS A C 1
ATOM 650 O O . CYS A 1 79 ? 9.945 9.961 12.094 1 96.31 79 CYS A O 1
ATOM 652 N N . THR A 1 80 ? 7.922 10 11.234 1 96.19 80 THR A N 1
ATOM 653 C CA . THR A 1 80 ? 7.809 11.453 11.375 1 96.19 80 THR A CA 1
ATOM 654 C C . THR A 1 80 ? 6.648 11.82 12.297 1 96.19 80 THR A C 1
ATOM 656 O O . THR A 1 80 ? 5.52 11.375 12.086 1 96.19 80 THR A O 1
ATOM 659 N N . ASN A 1 81 ? 6.93 12.57 13.312 1 96.62 81 ASN A N 1
ATOM 660 C CA . ASN A 1 81 ? 5.934 13.109 14.234 1 96.62 81 ASN A CA 1
ATOM 661 C C . ASN A 1 81 ? 5.539 14.531 13.859 1 96.62 81 ASN A C 1
ATOM 663 O O . ASN A 1 81 ? 6.402 15.391 13.656 1 96.62 81 ASN A O 1
ATOM 667 N N . PHE A 1 82 ? 4.227 14.695 13.734 1 96.62 82 PHE A N 1
ATOM 668 C CA . PHE A 1 82 ? 3.719 16.031 13.438 1 96.62 82 PHE A CA 1
ATOM 669 C C . PHE A 1 82 ? 2.838 16.547 14.57 1 96.62 82 PHE A C 1
ATOM 671 O O . PHE A 1 82 ? 1.914 15.852 15 1 96.62 82 PHE A O 1
ATOM 678 N N . PHE A 1 83 ? 3.127 17.719 15.094 1 97.31 83 PHE A N 1
ATOM 679 C CA . PHE A 1 83 ? 2.195 18.562 15.844 1 97.31 83 PHE A CA 1
ATOM 680 C C . PHE A 1 83 ? 1.706 19.719 14.984 1 97.31 83 PHE A C 1
ATOM 682 O O . PHE A 1 83 ? 2.504 20.547 14.531 1 97.31 83 PHE A O 1
ATOM 689 N N . MET A 1 84 ? 0.375 19.656 14.766 1 96.56 84 MET A N 1
ATOM 690 C CA . MET A 1 84 ? -0.079 20.625 13.773 1 96.56 84 MET A CA 1
ATOM 691 C C . MET A 1 84 ? -1.524 21.031 14.031 1 96.56 84 MET A C 1
ATOM 693 O O . MET A 1 84 ? -2.227 20.375 14.812 1 96.56 84 MET A O 1
ATOM 697 N N . PHE A 1 85 ? -1.949 22.172 13.406 1 95.62 85 PHE A N 1
ATOM 698 C CA . PHE A 1 85 ? -3.336 22.609 13.367 1 95.62 85 PHE A CA 1
ATOM 699 C C . PHE A 1 85 ? -3.973 22.297 12.016 1 95.62 85 PHE A C 1
ATOM 701 O O . PHE A 1 85 ? -3.377 22.547 10.969 1 95.62 85 PHE A O 1
ATOM 708 N N . LEU A 1 86 ? -5.137 21.656 12.094 1 95.62 86 LEU A N 1
ATOM 709 C CA . LEU A 1 86 ? -5.945 21.484 10.898 1 95.62 86 LEU A CA 1
ATOM 710 C C . LEU A 1 86 ? -7.184 22.375 10.938 1 95.62 86 LEU A C 1
ATOM 712 O O . LEU A 1 86 ? -7.789 22.547 11.992 1 95.62 86 LEU A O 1
ATOM 716 N N . GLY A 1 87 ? -7.523 22.891 9.742 1 94.5 87 GLY A N 1
ATOM 717 C CA . GLY A 1 87 ? -8.734 23.703 9.633 1 94.5 87 GLY A CA 1
ATOM 718 C C . GLY A 1 87 ? -9.797 23.062 8.766 1 94.5 87 GLY A C 1
ATOM 719 O O . GLY A 1 87 ? -9.484 22.469 7.73 1 94.5 87 GLY A O 1
ATOM 720 N N . ARG A 1 88 ? -11.008 23.172 9.203 1 93.94 88 ARG A N 1
ATOM 721 C CA . ARG A 1 88 ? -12.141 22.672 8.422 1 93.94 88 ARG A CA 1
ATOM 722 C C . ARG A 1 88 ? -12.383 23.562 7.203 1 93.94 88 ARG A C 1
ATOM 724 O O . ARG A 1 88 ? -12.312 24.781 7.293 1 93.94 88 ARG A O 1
ATOM 731 N N . THR A 1 89 ? -12.656 22.922 6.094 1 93.5 89 THR A N 1
ATOM 732 C CA . THR A 1 89 ? -12.867 23.703 4.871 1 93.5 89 THR A CA 1
ATOM 733 C C . THR A 1 89 ? -14.336 23.672 4.461 1 93.5 89 THR A C 1
ATOM 735 O O . THR A 1 89 ? -15.148 22.984 5.09 1 93.5 89 THR A O 1
ATOM 738 N N . LYS A 1 90 ? -14.742 24.484 3.502 1 92.44 90 LYS A N 1
ATOM 739 C CA . LYS A 1 90 ? -16.109 24.531 2.986 1 92.44 90 LYS A CA 1
ATOM 740 C C . LYS A 1 90 ? -16.359 23.406 1.995 1 92.44 90 LYS A C 1
ATOM 742 O O . LYS A 1 90 ? -17.484 23.234 1.521 1 92.44 90 LYS A O 1
ATOM 747 N N . CYS A 1 91 ? -15.273 22.719 1.701 1 93.5 91 CYS A N 1
ATOM 748 C CA . CYS A 1 91 ? -15.375 21.656 0.703 1 93.5 91 CYS A CA 1
ATOM 749 C C . CYS A 1 91 ? -15.617 20.312 1.362 1 93.5 91 CYS A C 1
ATOM 751 O O . CYS A 1 91 ? -15.18 20.078 2.488 1 93.5 91 CYS A O 1
ATOM 753 N N . TYR A 1 92 ? -16.391 19.438 0.646 1 92.62 92 TYR A N 1
ATOM 754 C CA . TYR A 1 92 ? -16.578 18.062 1.101 1 92.62 92 TYR A CA 1
ATOM 755 C C . TYR A 1 92 ? -15.32 17.234 0.88 1 92.62 92 TYR A C 1
ATOM 757 O O . TYR A 1 92 ? -14.5 17.562 0.026 1 92.62 92 TYR A O 1
ATOM 765 N N . LYS A 1 93 ? -15.258 16.219 1.688 1 89.56 93 LYS A N 1
ATOM 766 C CA . LYS A 1 93 ? -14.086 15.352 1.602 1 89.56 93 LYS A CA 1
ATOM 767 C C . LYS A 1 93 ? -13.961 14.719 0.215 1 89.56 93 LYS A C 1
ATOM 769 O O . LYS A 1 93 ? -14.969 14.359 -0.399 1 89.56 93 LYS A O 1
ATOM 774 N N . PHE A 1 94 ? -12.953 14.641 -0.419 1 81.81 94 PHE A N 1
ATOM 775 C CA . PHE A 1 94 ? -12.531 13.969 -1.644 1 81.81 94 PHE A CA 1
ATOM 776 C C . PHE A 1 94 ? -13 14.742 -2.871 1 81.81 94 PHE A C 1
ATOM 778 O O . PHE A 1 94 ? -13.086 14.18 -3.967 1 81.81 94 PHE A O 1
ATOM 785 N N . GLU A 1 95 ? -13.609 15.984 -2.551 1 81 95 GLU A N 1
ATOM 786 C CA . GLU A 1 95 ? -13.789 16.859 -3.699 1 81 95 GLU A CA 1
ATOM 787 C C . GLU A 1 95 ? -12.453 17.219 -4.336 1 81 95 GLU A C 1
ATOM 789 O O . GLU A 1 95 ? -11.398 17.031 -3.732 1 81 95 GLU A O 1
ATOM 794 N N . ASP A 1 96 ? -12.703 17.641 -5.594 1 76.06 96 ASP A N 1
ATOM 795 C CA . ASP A 1 96 ? -11.492 18 -6.332 1 76.06 96 ASP A CA 1
ATOM 796 C C . ASP A 1 96 ? -10.867 19.266 -5.773 1 76.06 96 ASP A C 1
ATOM 798 O O . ASP A 1 96 ? -11.586 20.219 -5.414 1 76.06 96 ASP A O 1
ATOM 802 N N . ASN A 1 97 ? -9.625 19.391 -5.48 1 79.44 97 ASN A N 1
ATOM 803 C CA . ASN A 1 97 ? -8.789 20.547 -5.211 1 79.44 97 ASN A CA 1
ATOM 804 C C . ASN A 1 97 ? -8.969 21.047 -3.777 1 79.44 97 ASN A C 1
ATOM 806 O O . ASN A 1 97 ? -9.219 22.234 -3.549 1 79.44 97 ASN A O 1
ATOM 810 N N . ILE A 1 98 ? -8.945 20.281 -2.859 1 80 98 ILE A N 1
ATOM 811 C CA . ILE A 1 98 ? -9.062 20.625 -1.447 1 80 98 ILE A CA 1
ATOM 812 C C . ILE A 1 98 ? -8.008 21.672 -1.082 1 80 98 ILE A C 1
ATOM 814 O O . ILE A 1 98 ? -8.242 22.531 -0.229 1 80 98 ILE A O 1
ATOM 818 N N . ASP A 1 99 ? -6.922 21.641 -1.846 1 77.56 99 ASP A N 1
ATOM 819 C CA . ASP A 1 99 ? -5.82 22.531 -1.516 1 77.56 99 ASP A CA 1
ATOM 820 C C . ASP A 1 99 ? -6.219 24 -1.732 1 77.56 99 ASP A C 1
ATOM 822 O O . ASP A 1 99 ? -5.688 24.891 -1.074 1 77.56 99 ASP A O 1
ATOM 826 N N . ASN A 1 100 ? -7.203 24.188 -2.533 1 83.81 100 ASN A N 1
ATOM 827 C CA . ASN A 1 100 ? -7.629 25.547 -2.83 1 83.81 100 ASN A CA 1
ATOM 828 C C . ASN A 1 100 ? -8.977 25.859 -2.189 1 83.81 100 ASN A C 1
ATOM 830 O O . ASN A 1 100 ? -9.562 26.906 -2.459 1 83.81 100 ASN A O 1
ATOM 834 N N . CYS A 1 101 ? -9.453 25.031 -1.39 1 89.06 101 CYS A N 1
ATOM 835 C CA . CYS A 1 101 ? -10.734 25.234 -0.722 1 89.06 101 CYS A CA 1
ATOM 836 C C . CYS A 1 101 ? -10.578 26.141 0.492 1 89.06 101 CYS A C 1
ATOM 838 O O . CYS A 1 101 ? -9.695 25.922 1.324 1 89.06 101 CYS A O 1
ATOM 840 N N . PRO A 1 102 ? -11.508 27.188 0.567 1 90.38 102 PRO A N 1
ATOM 841 C CA . PRO A 1 102 ? -11.398 28.109 1.709 1 90.38 102 PRO A CA 1
ATOM 842 C C . PRO A 1 102 ? -11.82 27.453 3.023 1 90.38 102 PRO A C 1
ATOM 844 O O . PRO A 1 102 ? -12.641 26.531 3.025 1 90.38 102 PRO A O 1
ATOM 847 N N . PHE A 1 103 ? -11.18 27.844 4.105 1 92.69 103 PHE A N 1
ATOM 848 C CA . PHE A 1 103 ? -11.555 27.406 5.445 1 92.69 103 PHE A CA 1
ATOM 849 C C . PHE A 1 103 ? -12.953 27.906 5.801 1 92.69 103 PHE A C 1
ATOM 851 O O . PHE A 1 103 ? -13.414 28.922 5.27 1 92.69 103 PHE A O 1
ATOM 858 N N . GLN A 1 104 ? -13.641 27.125 6.602 1 90.19 104 GLN A N 1
ATOM 859 C CA . GLN A 1 104 ? -14.906 27.578 7.172 1 90.19 104 GLN A CA 1
ATOM 860 C C . GLN A 1 104 ? -14.68 28.609 8.273 1 90.19 104 GLN A C 1
ATOM 862 O O . GLN A 1 104 ? -13.734 28.484 9.055 1 90.19 104 GLN A O 1
ATOM 867 N N . ASP A 1 105 ? -15.141 29.797 8.094 1 80.69 105 ASP A N 1
ATOM 868 C CA . ASP A 1 105 ? -15.047 30.828 9.133 1 80.69 105 ASP A CA 1
ATOM 869 C C . ASP A 1 105 ? -16.422 31.109 9.742 1 80.69 105 ASP A C 1
ATOM 871 O O . ASP A 1 105 ? -17.359 31.5 9.031 1 80.69 105 ASP A O 1
ATOM 875 N N . THR A 1 106 ? -16.609 30.438 10.93 1 70.44 106 THR A N 1
ATOM 876 C CA . THR A 1 106 ? -17.828 30.812 11.633 1 70.44 106 THR A CA 1
ATOM 877 C C . THR A 1 106 ? -17.531 31.906 12.664 1 70.44 106 THR A C 1
ATOM 879 O O . THR A 1 106 ? -16.766 31.688 13.609 1 70.44 106 THR A O 1
ATOM 882 N N . LEU A 1 107 ? -18.328 33.094 12.516 1 70.19 107 LEU A N 1
ATOM 883 C CA . LEU A 1 107 ? -18.266 34.281 13.383 1 70.19 107 LEU A CA 1
ATOM 884 C C . LEU A 1 107 ? -16.828 34.719 13.586 1 70.19 107 LEU A C 1
ATOM 886 O O . LEU A 1 107 ? -16.422 35.062 14.695 1 70.19 107 LEU A O 1
ATOM 890 N N . GLY A 1 108 ? -16.016 34.5 12.734 1 68.81 108 GLY A N 1
ATOM 891 C CA . GLY A 1 108 ? -14.641 35 12.781 1 68.81 108 GLY A CA 1
ATOM 892 C C . GLY A 1 108 ? -13.656 33.969 13.297 1 68.81 108 GLY A C 1
ATOM 893 O O . GLY A 1 108 ? -12.477 34.25 13.5 1 68.81 108 GLY A O 1
ATOM 894 N N . ARG A 1 109 ? -14.164 32.75 13.641 1 73.38 109 ARG A N 1
ATOM 895 C CA . ARG A 1 109 ? -13.266 31.734 14.164 1 73.38 109 ARG A CA 1
ATOM 896 C C . ARG A 1 109 ? -13.227 30.516 13.242 1 73.38 109 ARG A C 1
ATOM 898 O O . ARG A 1 109 ? -14.266 30 12.828 1 73.38 109 ARG A O 1
ATOM 905 N N . LYS A 1 110 ? -12 30.188 12.891 1 75.81 110 LYS A N 1
ATOM 906 C CA . LYS A 1 110 ? -11.812 28.969 12.125 1 75.81 110 LYS A CA 1
ATOM 907 C C . LYS A 1 110 ? -12.016 27.734 13 1 75.81 110 LYS A C 1
ATOM 909 O O . LYS A 1 110 ? -11.57 27.703 14.148 1 75.81 110 LYS A O 1
ATOM 914 N N . ARG A 1 111 ? -12.914 26.922 12.523 1 88.19 111 ARG A N 1
ATOM 915 C CA . ARG A 1 111 ? -13.008 25.625 13.18 1 88.19 111 ARG A CA 1
ATOM 916 C C . ARG A 1 111 ? -11.719 24.828 13 1 88.19 111 ARG A C 1
ATOM 918 O O . ARG A 1 111 ? -11.438 24.344 11.906 1 88.19 111 ARG A O 1
ATOM 925 N N . THR A 1 112 ? -10.867 24.875 14.047 1 93.12 112 THR A N 1
ATOM 926 C CA . THR A 1 112 ? -9.523 24.312 13.969 1 93.12 112 THR A CA 1
ATOM 927 C C . THR A 1 112 ? -9.383 23.125 14.906 1 93.12 112 THR A C 1
ATOM 929 O O . THR A 1 112 ? -10.023 23.078 15.961 1 93.12 112 THR A O 1
ATOM 932 N N . LEU A 1 113 ? -8.664 22.172 14.469 1 96.38 113 LEU A N 1
ATOM 933 C CA . LEU A 1 113 ? -8.289 21.016 15.281 1 96.38 113 LEU A CA 1
ATOM 934 C C . LEU A 1 113 ? -6.801 21.031 15.602 1 96.38 113 LEU A C 1
ATOM 936 O O . LEU A 1 113 ? -5.98 21.375 14.742 1 96.38 113 LEU A O 1
ATOM 940 N N . ASN A 1 114 ? -6.445 20.781 16.922 1 97.19 114 ASN A N 1
ATOM 941 C CA . ASN A 1 114 ? -5.07 20.484 17.328 1 97.19 114 ASN A CA 1
ATOM 942 C C . ASN A 1 114 ? -4.762 18.984 17.188 1 97.19 114 ASN A C 1
ATOM 944 O O . ASN A 1 114 ? -5.371 18.156 17.875 1 97.19 114 ASN A O 1
ATOM 948 N N . CYS A 1 115 ? -3.705 18.719 16.375 1 98.38 115 CYS A N 1
ATOM 949 C CA . CYS A 1 115 ? -3.578 17.312 16.016 1 98.38 115 CYS A CA 1
ATOM 950 C C . CYS A 1 115 ? -2.152 16.812 16.234 1 98.38 115 CYS A C 1
ATOM 952 O O . CYS A 1 115 ? -1.195 17.562 16.031 1 98.38 115 CYS A O 1
ATOM 954 N N . PHE A 1 116 ? -2.004 15.578 16.719 1 98.31 116 PHE A N 1
ATOM 955 C CA . PHE A 1 116 ? -0.769 14.805 16.797 1 98.31 116 PHE A CA 1
ATOM 956 C C . PHE A 1 116 ? -0.836 13.586 15.883 1 98.31 116 PHE A C 1
ATOM 958 O O . PHE A 1 116 ? -1.66 12.695 16.094 1 98.31 116 PHE A O 1
ATOM 965 N N . PHE A 1 117 ? 0.043 13.633 14.844 1 98.5 117 PHE A N 1
ATOM 966 C CA . PHE A 1 117 ? 0.089 12.531 13.891 1 98.5 117 PHE A CA 1
ATOM 967 C C . PHE A 1 117 ? 1.464 11.875 13.883 1 98.5 117 PHE A C 1
ATOM 969 O O . PHE A 1 117 ? 2.484 12.555 14.008 1 98.5 117 PHE A O 1
ATOM 976 N N . VAL A 1 118 ? 1.532 10.594 13.773 1 98.06 118 VAL A N 1
ATOM 977 C CA . VAL A 1 118 ? 2.748 9.812 13.562 1 98.06 118 VAL A CA 1
ATOM 978 C C . VAL A 1 118 ? 2.645 9.031 12.258 1 98.06 118 VAL A C 1
ATOM 980 O O . VAL A 1 118 ? 1.714 8.242 12.07 1 98.06 118 VAL A O 1
ATOM 983 N N . VAL A 1 119 ? 3.652 9.273 11.375 1 97.62 119 VAL A N 1
ATOM 984 C CA . VAL A 1 119 ? 3.631 8.633 10.07 1 97.62 119 VAL A CA 1
ATOM 985 C C . VAL A 1 119 ? 4.898 7.801 9.875 1 97.62 119 VAL A C 1
ATOM 987 O O . VAL A 1 119 ? 6.012 8.297 10.07 1 97.62 119 VAL A O 1
ATOM 990 N N . SER A 1 120 ? 4.762 6.547 9.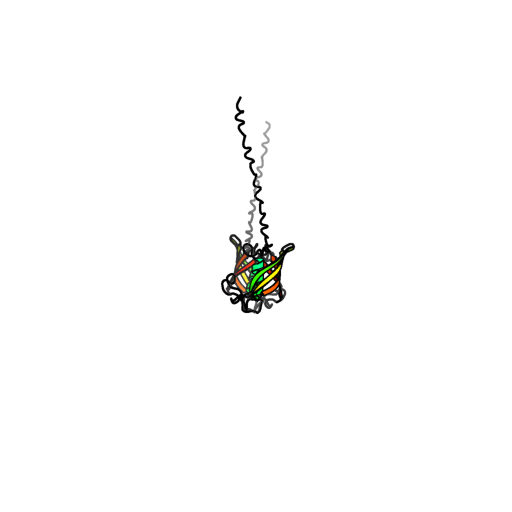562 1 96.88 120 SER A N 1
ATOM 991 C CA . SER A 1 120 ? 5.906 5.734 9.164 1 96.88 120 SER A CA 1
ATOM 992 C C . SER A 1 120 ? 6.109 5.781 7.652 1 96.88 120 SER A C 1
ATOM 994 O O . SER A 1 120 ? 5.145 5.758 6.887 1 96.88 120 SER A O 1
ATOM 996 N N . THR A 1 121 ? 7.367 5.883 7.258 1 95.31 121 THR A N 1
ATOM 997 C CA . THR A 1 121 ? 7.754 5.945 5.852 1 95.31 121 THR A CA 1
ATOM 998 C C . THR A 1 121 ? 8.734 4.828 5.512 1 95.31 121 THR A C 1
ATOM 1000 O O . THR A 1 121 ? 9.719 4.625 6.223 1 95.31 121 THR A O 1
ATOM 1003 N N . TYR A 1 122 ? 8.414 4.094 4.438 1 94.94 122 TYR A N 1
ATOM 1004 C CA . TYR A 1 122 ? 9.266 3.031 3.918 1 94.94 122 TYR A CA 1
ATOM 1005 C C . TYR A 1 122 ? 9.742 3.355 2.51 1 94.94 122 TYR A C 1
ATOM 1007 O O . TYR A 1 122 ? 9.047 3.08 1.53 1 94.94 122 TYR A O 1
ATOM 1015 N N . PRO A 1 123 ? 10.953 3.975 2.303 1 91.56 123 PRO A N 1
ATOM 1016 C CA . PRO A 1 123 ? 11.359 4.516 1.007 1 91.56 123 PRO A CA 1
ATOM 1017 C C . PRO A 1 123 ? 11.703 3.428 -0.008 1 91.56 123 PRO A C 1
ATOM 1019 O O . PRO A 1 123 ? 11.695 3.682 -1.216 1 91.56 123 PRO A O 1
ATOM 1022 N N . TRP A 1 124 ? 11.984 2.094 0.452 1 89.81 124 TRP A N 1
ATOM 1023 C CA . TRP A 1 124 ? 12.383 1.048 -0.483 1 89.81 124 TRP A CA 1
ATOM 1024 C C . TRP A 1 124 ? 11.445 -0.15 -0.394 1 89.81 124 TRP A C 1
ATOM 1026 O O . TRP A 1 124 ? 11.82 -1.271 -0.743 1 89.81 124 TRP A O 1
ATOM 1036 N N . ARG A 1 125 ? 10.336 0.234 -0.051 1 92.44 125 ARG A N 1
ATOM 1037 C CA . ARG A 1 125 ? 9.367 -0.855 -0.002 1 92.44 125 ARG A CA 1
ATOM 1038 C C . ARG A 1 125 ? 8.883 -1.223 -1.401 1 92.44 125 ARG A C 1
ATOM 1040 O O . ARG A 1 125 ? 8.578 -0.343 -2.209 1 92.44 125 ARG A O 1
ATOM 1047 N N . THR A 1 126 ? 8.859 -2.484 -1.651 1 92.25 126 THR A N 1
ATOM 1048 C CA . THR A 1 126 ? 8.375 -2.936 -2.951 1 92.25 126 THR A CA 1
ATOM 1049 C C . THR A 1 126 ? 6.852 -3 -2.969 1 92.25 126 THR A C 1
ATOM 1051 O O . THR A 1 126 ? 6.238 -3.533 -2.041 1 92.25 126 THR A O 1
ATOM 1054 N N . ALA A 1 127 ? 6.359 -2.35 -3.92 1 95.12 127 ALA A N 1
ATOM 1055 C CA . ALA A 1 127 ? 4.914 -2.416 -4.125 1 95.12 127 ALA A CA 1
ATOM 1056 C C . ALA A 1 127 ? 4.57 -3.301 -5.32 1 95.12 127 ALA A C 1
ATOM 1058 O O . ALA A 1 127 ? 5.348 -3.395 -6.277 1 95.12 127 ALA A O 1
ATOM 1059 N N . PHE A 1 128 ? 3.408 -3.986 -5.215 1 96.12 128 PHE A N 1
ATOM 1060 C CA . PHE A 1 128 ? 2.951 -4.906 -6.25 1 96.12 128 PHE A CA 1
ATOM 1061 C C . PHE A 1 128 ? 1.535 -4.559 -6.695 1 96.12 128 PHE A C 1
ATOM 1063 O O . PHE A 1 128 ? 0.722 -4.098 -5.891 1 96.12 128 PHE A O 1
ATOM 1070 N N . GLU A 1 129 ? 1.283 -4.742 -7.969 1 96.94 129 GLU A N 1
ATOM 1071 C CA . GLU A 1 129 ? -0.077 -4.633 -8.484 1 96.94 129 GLU A CA 1
ATOM 1072 C C . GLU A 1 129 ? -0.375 -5.746 -9.492 1 96.94 129 GLU A C 1
ATOM 1074 O O . GLU A 1 129 ? 0.41 -5.988 -10.406 1 96.94 129 GLU A O 1
ATOM 1079 N N . LEU A 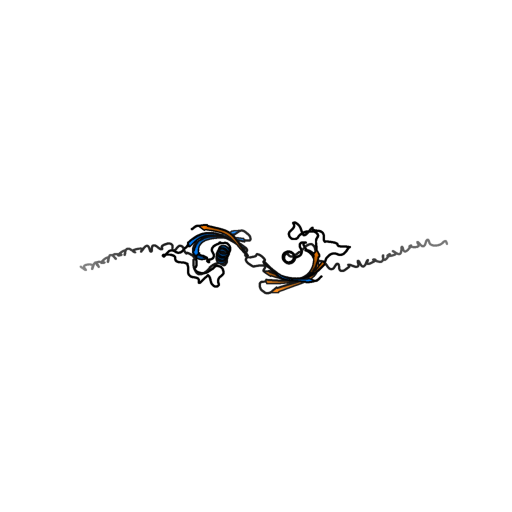1 130 ? -1.487 -6.5 -9.25 1 98.12 130 LEU A N 1
ATOM 1080 C CA . LEU A 1 130 ? -1.951 -7.48 -10.227 1 98.12 130 LEU A CA 1
ATOM 1081 C C . LEU A 1 130 ? -2.76 -6.809 -11.328 1 98.12 130 LEU A C 1
ATOM 1083 O O . LEU A 1 130 ? -3.895 -6.383 -11.102 1 98.12 130 LEU A O 1
ATOM 1087 N N . LEU A 1 131 ? -2.254 -6.77 -12.5 1 97.44 131 LEU A N 1
ATOM 1088 C CA . LEU A 1 131 ? -2.859 -6.031 -13.602 1 97.44 131 LEU A CA 1
ATOM 1089 C C . LEU A 1 131 ? -3.805 -6.926 -14.398 1 97.44 131 LEU A C 1
ATOM 1091 O O . LEU A 1 131 ? -4.781 -6.441 -14.977 1 97.44 131 LEU A O 1
ATOM 1095 N N . LYS A 1 132 ? -3.402 -8.148 -14.562 1 97.69 132 LYS A N 1
ATOM 1096 C CA . LYS A 1 132 ? -4.223 -9.125 -15.273 1 97.69 132 LYS A CA 1
ATOM 1097 C C . LYS A 1 132 ? -4.289 -10.445 -14.516 1 97.69 132 LYS A C 1
ATOM 1099 O O . LYS A 1 132 ? -3.279 -10.914 -13.984 1 97.69 132 LYS A O 1
ATOM 1104 N N . ASN A 1 133 ? -5.418 -11.031 -14.406 1 97.81 133 ASN A N 1
ATOM 1105 C CA . ASN A 1 133 ? -5.621 -12.312 -13.75 1 97.81 133 ASN A CA 1
ATOM 1106 C C . ASN A 1 133 ? -6.672 -13.148 -14.477 1 97.81 133 ASN A C 1
ATOM 1108 O O . ASN A 1 133 ? -7.711 -13.484 -13.898 1 97.81 133 ASN A O 1
ATOM 1112 N N . VAL A 1 134 ? -6.434 -13.57 -15.609 1 97.56 134 VAL A N 1
ATOM 1113 C CA . VAL A 1 134 ? -7.387 -14.305 -16.438 1 97.56 134 VAL A CA 1
ATOM 1114 C C . VAL A 1 134 ? -7.125 -15.805 -16.312 1 97.56 134 VAL A C 1
ATOM 1116 O O . VAL A 1 134 ? -5.992 -16.266 -16.469 1 97.56 134 VAL A O 1
ATOM 1119 N N . CYS A 1 135 ? -8.148 -16.438 -15.906 1 97.25 135 CYS A N 1
ATOM 1120 C CA . CYS A 1 135 ? -8.016 -17.891 -15.797 1 97.25 135 CYS A CA 1
ATOM 1121 C C . CYS A 1 135 ? -9.086 -18.609 -16.609 1 97.25 135 CYS A C 1
ATOM 1123 O O . CYS A 1 135 ? -10.188 -18.078 -16.781 1 97.25 135 CYS A O 1
ATOM 1125 N N . THR A 1 136 ? -8.758 -19.75 -17.203 1 94.88 136 THR A N 1
ATOM 1126 C CA . THR A 1 136 ? -9.656 -20.656 -17.922 1 94.88 136 THR A CA 1
ATOM 1127 C C . THR A 1 136 ? -9.578 -22.062 -17.344 1 94.88 136 THR A C 1
ATOM 1129 O O . THR A 1 136 ? -8.609 -22.406 -16.672 1 94.88 136 THR A O 1
ATOM 1132 N N . TYR A 1 137 ? -10.672 -22.797 -17.453 1 89.25 137 TYR A N 1
ATOM 1133 C CA . TYR A 1 137 ? -10.742 -24.172 -16.984 1 89.25 137 TYR A CA 1
ATOM 1134 C C . TYR A 1 137 ? -10.148 -25.141 -18.016 1 89.25 137 TYR A C 1
ATOM 1136 O O . TYR A 1 137 ? -10.203 -24.875 -19.219 1 89.25 137 TYR A O 1
ATOM 1144 N N . MET B 1 1 ? 70.562 -84.812 -25.688 1 31.56 1 MET B N 1
ATOM 1145 C CA . MET B 1 1 ? 70.438 -83.562 -26.469 1 31.56 1 MET B CA 1
ATOM 1146 C C . MET B 1 1 ? 69.312 -82.688 -25.953 1 31.56 1 MET B C 1
ATOM 1148 O O . MET B 1 1 ? 68.938 -81.75 -26.625 1 31.56 1 MET B O 1
ATOM 1152 N N . VAL B 1 2 ? 68.562 -83.25 -24.938 1 39.84 2 VAL B N 1
ATOM 1153 C CA . VAL B 1 2 ? 67.188 -82.875 -24.734 1 39.84 2 VAL B CA 1
ATOM 1154 C C . VAL B 1 2 ? 67.062 -81.375 -24.594 1 39.84 2 VAL B C 1
ATOM 1156 O O . VAL B 1 2 ? 68 -80.688 -24.203 1 39.84 2 VAL B O 1
ATOM 1159 N N . LEU B 1 3 ? 65.812 -80.875 -24.844 1 40 3 LEU B N 1
ATOM 1160 C CA . LEU B 1 3 ? 65.062 -79.75 -25.375 1 40 3 LEU B CA 1
ATOM 1161 C C . LEU B 1 3 ? 65.062 -78.625 -24.391 1 40 3 LEU B C 1
ATOM 1163 O O . LEU B 1 3 ? 64.938 -78.812 -23.172 1 40 3 LEU B O 1
ATOM 1167 N N . PRO B 1 4 ? 65.438 -77.438 -24.844 1 48.38 4 PRO B N 1
ATOM 1168 C CA . PRO B 1 4 ? 65.625 -76.188 -24.156 1 48.38 4 PRO B CA 1
ATOM 1169 C C . PRO B 1 4 ? 64.312 -75.688 -23.484 1 48.38 4 PRO B C 1
ATOM 1171 O O . PRO B 1 4 ? 63.219 -76.062 -23.922 1 48.38 4 PRO B O 1
ATOM 1174 N N . TRP B 1 5 ? 64.25 -75.5 -22.141 1 44.31 5 TRP B N 1
ATOM 1175 C CA . TRP B 1 5 ? 63.281 -75.062 -21.172 1 44.31 5 TRP B CA 1
ATOM 1176 C C . TRP B 1 5 ? 62.656 -73.75 -21.625 1 44.31 5 TRP B C 1
ATOM 1178 O O . TRP B 1 5 ? 63.312 -72.688 -21.547 1 44.31 5 TRP B O 1
ATOM 1188 N N . VAL B 1 6 ? 62.188 -73.625 -22.906 1 42.41 6 VAL B N 1
ATOM 1189 C CA . VAL B 1 6 ? 61.75 -72.312 -23.344 1 42.41 6 VAL B CA 1
ATOM 1190 C C . VAL B 1 6 ? 60.719 -71.812 -22.359 1 42.41 6 VAL B C 1
ATOM 1192 O O . VAL B 1 6 ? 59.688 -72.438 -22.125 1 42.41 6 VAL B O 1
ATOM 1195 N N . PRO B 1 7 ? 61.062 -70.938 -21.406 1 48.62 7 PRO B N 1
ATOM 1196 C CA . PRO B 1 7 ? 60.156 -70.25 -20.484 1 48.62 7 PRO B CA 1
ATOM 1197 C C . PRO B 1 7 ? 59 -69.562 -21.203 1 48.62 7 PRO B C 1
ATOM 1199 O O . PRO B 1 7 ? 59.219 -68.688 -22.047 1 48.62 7 PRO B O 1
ATOM 1202 N N . LEU B 1 8 ? 57.969 -70.312 -21.609 1 39.59 8 LEU B N 1
ATOM 1203 C CA . LEU B 1 8 ? 56.844 -69.688 -22.281 1 39.59 8 LEU B CA 1
ATOM 1204 C C . LEU B 1 8 ? 56.312 -68.5 -21.453 1 39.59 8 LEU B C 1
ATOM 1206 O O . LEU B 1 8 ? 55.875 -68.688 -20.328 1 39.59 8 LEU B O 1
ATOM 1210 N N . LEU B 1 9 ? 56.938 -67.375 -21.672 1 39.31 9 LEU B N 1
ATOM 1211 C CA . LEU B 1 9 ? 56.469 -66.062 -21.219 1 39.31 9 LEU B CA 1
ATOM 1212 C C . LEU B 1 9 ? 55 -65.875 -21.484 1 39.31 9 LEU B C 1
ATOM 1214 O O . LEU B 1 9 ? 54.562 -65.812 -22.641 1 39.31 9 LEU B O 1
ATOM 1218 N N . LEU B 1 10 ? 54.188 -66.625 -20.688 1 36.22 10 LEU B N 1
ATOM 1219 C CA . LEU B 1 10 ? 52.75 -66.438 -20.781 1 36.22 10 LEU B CA 1
ATOM 1220 C C . LEU B 1 10 ? 52.375 -64.938 -20.766 1 36.22 10 LEU B C 1
ATOM 1222 O O . LEU B 1 10 ? 52.75 -64.25 -19.828 1 36.22 10 LEU B O 1
ATOM 1226 N N . LEU B 1 11 ? 52.438 -64.375 -21.953 1 37.91 11 LEU B N 1
ATOM 1227 C CA . LEU B 1 11 ? 51.906 -63.031 -22.281 1 37.91 11 LEU B CA 1
ATOM 1228 C C . LEU B 1 11 ? 50.531 -62.812 -21.656 1 37.91 11 LEU B C 1
ATOM 1230 O O . LEU B 1 11 ? 49.594 -63.562 -21.953 1 37.91 11 LEU B O 1
ATOM 1234 N N . LEU B 1 12 ? 50.531 -62.625 -20.328 1 38.66 12 LEU B N 1
ATOM 1235 C CA . LEU B 1 12 ? 49.312 -62.188 -19.641 1 38.66 12 LEU B CA 1
ATOM 1236 C C . LEU B 1 12 ? 48.656 -61.031 -20.391 1 38.66 12 LEU B C 1
ATOM 1238 O O . LEU B 1 12 ? 49.25 -59.969 -20.531 1 38.66 12 LEU B O 1
ATOM 1242 N N . GLY B 1 13 ? 48.188 -61.281 -21.594 1 35.06 13 GLY B N 1
ATOM 1243 C CA . GLY B 1 13 ? 47.375 -60.281 -22.266 1 35.06 13 GLY B CA 1
ATOM 1244 C C . GLY B 1 13 ? 46.344 -59.656 -21.344 1 35.06 13 GLY B C 1
ATOM 1245 O O . GLY B 1 13 ? 45.656 -60.344 -20.594 1 35.06 13 GLY B O 1
ATOM 1246 N N . ARG B 1 14 ? 46.688 -58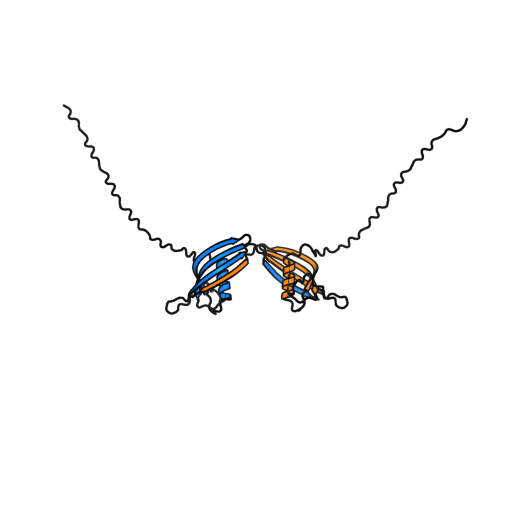.531 -20.75 1 39.72 14 ARG B N 1
ATOM 1247 C CA . ARG B 1 14 ? 45.812 -57.625 -20 1 39.72 14 ARG B CA 1
ATOM 1248 C C . ARG B 1 14 ? 44.531 -57.344 -20.75 1 39.72 14 ARG B C 1
ATOM 1250 O O . ARG B 1 14 ? 44.531 -56.75 -21.844 1 39.72 14 ARG B O 1
ATOM 1257 N N . GLN B 1 15 ? 43.688 -58.406 -20.828 1 39.94 15 GLN B N 1
ATOM 1258 C CA . GLN B 1 15 ? 42.375 -58.125 -21.359 1 39.94 15 GLN B CA 1
ATOM 1259 C C . GLN B 1 15 ? 41.812 -56.844 -20.797 1 39.94 15 GLN B C 1
ATOM 1261 O O . GLN B 1 15 ? 41.688 -56.688 -19.578 1 39.94 15 GLN B O 1
ATOM 1266 N N . LEU B 1 16 ? 42.188 -55.75 -21.391 1 40.28 16 LEU B N 1
ATOM 1267 C CA . LEU B 1 16 ? 41.5 -54.469 -21.125 1 40.28 16 LEU B CA 1
ATOM 1268 C C . LEU B 1 16 ? 40 -54.625 -21.297 1 40.28 16 LEU B C 1
ATOM 1270 O O . LEU B 1 16 ? 39.5 -54.844 -22.406 1 40.28 16 LEU B O 1
ATOM 1274 N N . LEU B 1 17 ? 39.406 -55.469 -20.406 1 38.56 17 LEU B N 1
ATOM 1275 C CA . LEU B 1 17 ? 37.938 -55.5 -20.406 1 38.56 17 LEU B CA 1
ATOM 1276 C C . LEU B 1 17 ? 37.375 -54.062 -20.484 1 38.56 17 LEU B C 1
ATOM 1278 O O . LEU B 1 17 ? 37.656 -53.25 -19.625 1 38.56 17 LEU B O 1
ATOM 1282 N N . ALA B 1 18 ? 37.312 -53.562 -21.734 1 39.16 18 ALA B N 1
ATOM 1283 C CA . ALA B 1 18 ? 36.531 -52.375 -21.969 1 39.16 18 ALA B CA 1
ATOM 1284 C C . ALA B 1 18 ? 35.125 -52.5 -21.375 1 39.16 18 ALA B C 1
ATOM 1286 O O . ALA B 1 18 ? 34.344 -53.344 -21.812 1 39.16 18 ALA B O 1
ATOM 1287 N N . SER B 1 19 ? 35.062 -52.469 -20.125 1 40.81 19 SER B N 1
ATOM 1288 C CA . SER B 1 19 ? 33.719 -52.406 -19.594 1 40.81 19 SER B CA 1
ATOM 1289 C C . SER B 1 19 ? 32.875 -51.375 -20.344 1 40.81 19 SER B C 1
ATOM 1291 O O . SER B 1 19 ? 33.312 -50.281 -20.625 1 40.81 19 SER B O 1
ATOM 1293 N N . PRO B 1 20 ? 32.031 -51.875 -21.281 1 41.41 20 PRO B N 1
ATOM 1294 C CA . PRO B 1 20 ? 31.141 -50.875 -21.875 1 41.41 20 PRO B CA 1
ATOM 1295 C C . PRO B 1 20 ? 30.562 -49.906 -20.844 1 41.41 20 PRO B C 1
ATOM 1297 O O . PRO B 1 20 ? 30.125 -50.344 -19.781 1 41.41 20 PRO B O 1
ATOM 1300 N N . ILE B 1 21 ? 31.188 -48.75 -20.719 1 36.41 21 ILE B N 1
ATOM 1301 C CA . ILE B 1 21 ? 30.562 -47.656 -19.984 1 36.41 21 ILE B CA 1
ATOM 1302 C C . ILE B 1 21 ? 29.094 -47.562 -20.391 1 36.41 21 ILE B C 1
ATOM 1304 O O . ILE B 1 21 ? 28.781 -47.25 -21.547 1 36.41 21 ILE B O 1
ATOM 1308 N N . LEU B 1 22 ? 28.25 -48.562 -20.062 1 35.03 22 LEU B N 1
ATOM 1309 C CA . LEU B 1 22 ? 26.828 -48.281 -20.219 1 35.03 22 LEU B CA 1
ATOM 1310 C C . LEU B 1 22 ? 26.5 -46.844 -19.828 1 35.03 22 LEU B C 1
ATOM 1312 O O . LEU B 1 22 ? 26.641 -46.469 -18.656 1 35.03 22 LEU B O 1
ATOM 1316 N N . TYR B 1 23 ? 26.781 -45.938 -20.75 1 33 23 TYR B N 1
ATOM 1317 C CA . TYR B 1 23 ? 26.156 -44.625 -20.594 1 33 23 TYR B CA 1
ATOM 1318 C C . TYR B 1 23 ? 24.672 -44.75 -20.281 1 33 23 TYR B C 1
ATOM 1320 O O . TYR B 1 23 ? 23.89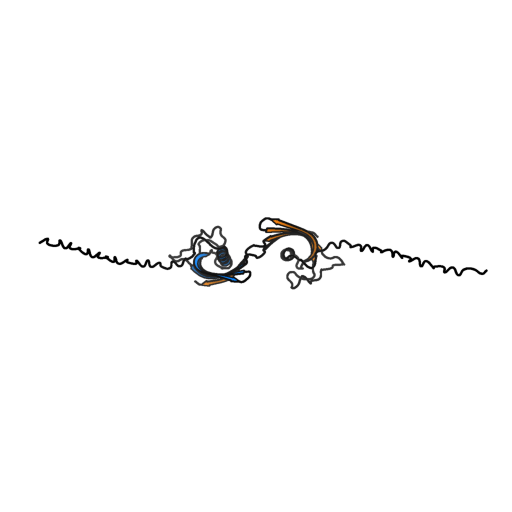1 -45.219 -21.109 1 33 23 TYR B O 1
ATOM 1328 N N . ARG B 1 24 ? 24.312 -45.25 -19.109 1 34.47 24 ARG B N 1
ATOM 1329 C CA . ARG B 1 24 ? 22.906 -45 -18.766 1 34.47 24 ARG B CA 1
ATOM 1330 C C . ARG B 1 24 ? 22.469 -43.594 -19.172 1 34.47 24 ARG B C 1
ATOM 1332 O O . ARG B 1 24 ? 23.016 -42.625 -18.672 1 34.47 24 ARG B O 1
ATOM 1339 N N . ALA B 1 25 ? 22.047 -43.438 -20.344 1 36.06 25 ALA B N 1
ATOM 1340 C CA . ALA B 1 25 ? 21.25 -42.25 -20.688 1 36.06 25 ALA B CA 1
ATOM 1341 C C . ALA B 1 25 ? 20.25 -41.938 -19.578 1 36.06 25 ALA B C 1
ATOM 1343 O O . ALA B 1 25 ? 19.312 -42.688 -19.344 1 36.06 25 ALA B O 1
ATOM 1344 N N . GLU B 1 26 ? 20.766 -41.562 -18.391 1 35.03 26 GLU B N 1
ATOM 1345 C CA . GLU B 1 26 ? 19.734 -40.938 -17.562 1 35.03 26 GLU B CA 1
ATOM 1346 C C . GLU B 1 26 ? 18.797 -40.062 -18.406 1 35.03 26 GLU B C 1
ATOM 1348 O O . GLU B 1 26 ? 19.234 -39.125 -19.062 1 35.03 26 GLU B O 1
ATOM 1353 N N . THR B 1 27 ? 17.938 -40.625 -19.109 1 33.88 27 THR B N 1
ATOM 1354 C CA . THR B 1 27 ? 16.828 -39.844 -19.641 1 33.88 27 THR B CA 1
ATOM 1355 C C . THR B 1 27 ? 16.438 -38.75 -18.641 1 33.88 27 THR B C 1
ATOM 1357 O O . THR B 1 27 ? 15.898 -39.031 -17.578 1 33.88 27 THR B O 1
ATOM 1360 N N . THR B 1 28 ? 17.328 -37.844 -18.312 1 33.66 28 THR B N 1
ATOM 1361 C CA . THR B 1 28 ? 16.891 -36.594 -17.672 1 33.66 28 THR B CA 1
ATOM 1362 C C . THR B 1 28 ? 15.555 -36.156 -18.25 1 33.66 28 THR B C 1
ATOM 1364 O O . THR B 1 28 ? 15.477 -35.781 -19.422 1 33.66 28 THR B O 1
ATOM 1367 N N . LYS B 1 29 ? 14.523 -36.875 -18.109 1 38.19 29 LYS B N 1
ATOM 1368 C CA . LYS B 1 29 ? 13.266 -36.188 -18.391 1 38.19 29 LYS B CA 1
ATOM 1369 C C . LYS B 1 29 ? 13.383 -34.719 -18.109 1 38.19 29 LYS B C 1
ATOM 1371 O O . LYS B 1 29 ? 13.906 -34.312 -17.078 1 38.19 29 LYS B O 1
ATOM 1376 N N . PRO B 1 30 ? 13.5 -33.844 -19.125 1 37 30 PRO B N 1
ATOM 1377 C CA . PRO B 1 30 ? 13.422 -32.406 -18.797 1 37 30 PRO B CA 1
ATOM 1378 C C . PRO B 1 30 ? 12.461 -32.125 -17.641 1 37 30 PRO B C 1
ATOM 1380 O O . PRO B 1 30 ? 11.273 -32.438 -17.734 1 37 30 PRO B O 1
ATOM 1383 N N . GLU B 1 31 ? 12.625 -32.75 -16.453 1 36.28 31 GLU B N 1
ATOM 1384 C CA . GLU B 1 31 ? 11.812 -32.094 -15.438 1 36.28 31 GLU B CA 1
ATOM 1385 C C . GLU B 1 31 ? 11.625 -30.625 -15.758 1 36.28 31 GLU B C 1
ATOM 1387 O O . GLU B 1 31 ? 12.602 -29.891 -15.883 1 36.28 31 GLU B O 1
ATOM 1392 N N . ASP B 1 32 ? 10.789 -30.359 -16.562 1 36.75 32 ASP B N 1
ATOM 1393 C CA . ASP B 1 32 ? 10.43 -28.953 -16.656 1 36.75 32 ASP B CA 1
ATOM 1394 C C . ASP B 1 32 ? 10.672 -28.234 -15.336 1 36.75 32 ASP B C 1
ATOM 1396 O O . ASP B 1 32 ? 10.18 -28.656 -14.289 1 36.75 32 ASP B O 1
ATOM 1400 N N . PRO B 1 33 ? 11.922 -27.859 -14.977 1 37.75 33 PRO B N 1
ATOM 1401 C CA . PRO B 1 33 ? 12.125 -27.125 -13.719 1 37.75 33 PRO B CA 1
ATOM 1402 C C . PRO B 1 33 ? 10.852 -26.422 -13.242 1 37.75 33 PRO B C 1
ATOM 1404 O O . PRO B 1 33 ? 10.398 -25.469 -13.859 1 37.75 33 PRO B O 1
ATOM 1407 N N . ILE B 1 34 ? 9.766 -27.125 -13.117 1 39.81 34 ILE B N 1
ATOM 1408 C CA . ILE B 1 34 ? 8.883 -26.406 -12.203 1 39.81 34 ILE B CA 1
ATOM 1409 C C . ILE B 1 34 ? 9.711 -25.688 -11.141 1 39.81 34 ILE B C 1
ATOM 1411 O O . ILE B 1 34 ? 10.375 -26.344 -10.328 1 39.81 34 ILE B O 1
ATOM 1415 N N . VAL B 1 35 ? 10.555 -24.766 -11.445 1 38.12 35 VAL B N 1
ATOM 1416 C CA . VAL B 1 35 ? 11.148 -23.812 -10.508 1 38.12 35 VAL B CA 1
ATOM 1417 C C . VAL B 1 35 ? 10.266 -23.672 -9.273 1 38.12 35 VAL B C 1
ATOM 1419 O O . VAL B 1 35 ? 9.312 -22.891 -9.258 1 38.12 35 VAL B O 1
ATOM 1422 N N . LYS B 1 36 ? 9.578 -24.578 -8.805 1 42.41 36 LYS B N 1
ATOM 1423 C CA . LYS B 1 36 ? 8.664 -24.688 -7.668 1 42.41 36 LYS B CA 1
ATOM 1424 C C . LYS B 1 36 ? 9.203 -23.953 -6.449 1 42.41 36 LYS B C 1
ATOM 1426 O O . LYS B 1 36 ? 8.477 -23.188 -5.805 1 42.41 36 LYS B O 1
ATOM 1431 N N . ASP B 1 37 ? 10.047 -24.688 -5.508 1 41.62 37 ASP B N 1
ATOM 1432 C CA . ASP B 1 37 ? 10.445 -24.641 -4.102 1 41.62 37 ASP B CA 1
ATOM 1433 C C . ASP B 1 37 ? 10.969 -23.266 -3.719 1 41.62 37 ASP B C 1
ATOM 1435 O O . ASP B 1 37 ? 10.656 -22.75 -2.645 1 41.62 37 ASP B O 1
ATOM 1439 N N . GLN B 1 38 ? 12.359 -23.047 -4.113 1 43.06 38 GLN B N 1
ATOM 1440 C CA . GLN B 1 38 ? 13.312 -22.125 -3.502 1 43.06 38 GLN B CA 1
ATOM 1441 C C . GLN B 1 38 ? 12.828 -20.688 -3.611 1 43.06 38 GLN B C 1
ATOM 1443 O O . GLN B 1 38 ? 13.148 -19.844 -2.764 1 43.06 38 GLN B O 1
ATOM 1448 N N . TYR B 1 39 ? 12.242 -20.125 -4.848 1 42.47 39 TYR B N 1
ATOM 1449 C CA . TYR B 1 39 ? 12.211 -18.719 -5.242 1 42.47 39 TYR B CA 1
ATOM 1450 C C . TYR B 1 39 ? 10.781 -18.219 -5.34 1 42.47 39 TYR B C 1
ATOM 1452 O O . TYR B 1 39 ? 10.477 -17.359 -6.172 1 42.47 39 TYR B O 1
ATOM 1460 N N . PHE B 1 40 ? 9.781 -18.812 -4.676 1 57.94 40 PHE B N 1
ATOM 1461 C CA . PHE B 1 40 ? 8.602 -18 -4.984 1 57.94 40 PHE B CA 1
ATOM 1462 C C . PHE B 1 40 ? 8.906 -16.516 -4.824 1 57.94 40 PHE B C 1
ATOM 1464 O O . PHE B 1 40 ? 8.969 -16.016 -3.703 1 57.94 40 PHE B O 1
ATOM 1471 N N . PRO B 1 41 ? 9.117 -15.961 -5.883 1 81.44 41 PRO B N 1
ATOM 1472 C CA . PRO B 1 41 ? 9.328 -14.516 -5.785 1 81.44 41 PRO B CA 1
ATOM 1473 C C . PRO B 1 41 ? 8.133 -13.789 -5.168 1 81.44 41 PRO B C 1
ATOM 1475 O O . PRO B 1 41 ? 7.004 -14.273 -5.246 1 81.44 41 PRO B O 1
ATOM 1478 N N . PRO B 1 42 ? 8.414 -13.039 -4.199 1 91.56 42 PRO B N 1
ATOM 1479 C CA . PRO B 1 42 ? 7.352 -12.211 -3.629 1 91.56 42 PRO B CA 1
ATOM 1480 C C . PRO B 1 42 ? 6.301 -11.805 -4.66 1 91.56 42 PRO B C 1
ATOM 1482 O O . PRO B 1 42 ? 5.117 -11.695 -4.332 1 91.56 42 PRO B O 1
ATOM 1485 N N . THR B 1 43 ? 6.656 -11.75 -5.949 1 94.81 43 THR B N 1
ATOM 1486 C CA . THR B 1 43 ? 5.754 -11.344 -7.02 1 94.81 43 THR B CA 1
ATOM 1487 C C . THR B 1 43 ? 4.699 -12.414 -7.277 1 94.81 43 THR B C 1
ATOM 1489 O O . THR B 1 43 ? 3.512 -12.109 -7.395 1 94.81 43 THR B O 1
ATOM 1492 N N . LEU B 1 44 ? 5.129 -13.641 -7.301 1 94.5 44 LEU B N 1
ATOM 1493 C CA . LEU B 1 44 ? 4.223 -14.766 -7.535 1 94.5 44 LEU B CA 1
ATOM 1494 C C . LEU B 1 44 ? 3.293 -14.969 -6.344 1 94.5 44 LEU B C 1
ATOM 1496 O O . LEU B 1 44 ? 2.094 -15.195 -6.52 1 94.5 44 LEU B O 1
ATOM 1500 N N . GLU B 1 45 ? 3.898 -14.922 -5.234 1 92.19 45 GLU B N 1
ATOM 1501 C CA . GLU B 1 45 ? 3.1 -15.078 -4.023 1 92.19 45 GLU B CA 1
ATOM 1502 C C . GLU B 1 45 ? 2 -14.016 -3.951 1 92.19 45 GLU B C 1
ATOM 1504 O O . GLU B 1 45 ? 0.857 -14.328 -3.607 1 92.19 45 GLU B O 1
ATOM 1509 N N . PHE B 1 46 ? 2.377 -12.812 -4.27 1 96 46 PHE B N 1
ATOM 1510 C CA . PHE B 1 46 ? 1.401 -11.734 -4.293 1 96 46 PHE B CA 1
ATOM 1511 C C . PHE B 1 46 ? 0.309 -12.008 -5.316 1 96 46 PHE B C 1
ATOM 1513 O O . PHE B 1 46 ? -0.875 -11.805 -5.039 1 96 46 PHE B O 1
ATOM 1520 N N . ALA B 1 47 ? 0.673 -12.406 -6.477 1 96.5 47 ALA B N 1
ATOM 1521 C CA . ALA B 1 47 ? -0.289 -12.664 -7.547 1 96.5 47 ALA B CA 1
ATOM 1522 C C . ALA B 1 47 ? -1.317 -13.711 -7.121 1 96.5 47 ALA B C 1
ATOM 1524 O O . ALA B 1 47 ? -2.521 -13.516 -7.309 1 96.5 47 ALA B O 1
ATOM 1525 N N . VAL B 1 48 ? -0.874 -14.781 -6.555 1 94.88 48 VAL B N 1
ATOM 1526 C CA . VAL B 1 48 ? -1.76 -15.867 -6.141 1 94.88 48 VAL B CA 1
ATOM 1527 C C . VAL B 1 48 ? -2.648 -15.398 -4.988 1 94.88 48 VAL B C 1
ATOM 1529 O O . VAL B 1 48 ? -3.846 -15.688 -4.965 1 94.88 48 VAL B O 1
ATOM 1532 N N . TYR B 1 49 ? -2.059 -14.695 -4.102 1 94.69 49 TYR B N 1
ATOM 1533 C CA . TYR B 1 49 ? -2.816 -14.117 -2.996 1 94.69 49 TYR B CA 1
ATOM 1534 C C . TYR B 1 49 ? -3.938 -13.227 -3.51 1 94.69 49 TYR B C 1
ATOM 1536 O O . TYR B 1 49 ? -5.09 -13.352 -3.086 1 94.69 49 TYR B O 1
ATOM 1544 N N . LYS B 1 50 ? -3.559 -12.273 -4.426 1 96.81 50 LYS B N 1
ATOM 1545 C CA . LYS B 1 50 ? -4.543 -11.352 -4.973 1 96.81 50 LYS B CA 1
ATOM 1546 C C . LYS B 1 50 ? -5.625 -12.094 -5.754 1 96.81 50 LYS B C 1
ATOM 1548 O O . LYS B 1 50 ? -6.805 -11.742 -5.672 1 96.81 50 LYS B O 1
ATOM 1553 N N . PHE B 1 51 ? -5.258 -13.086 -6.473 1 97 51 PHE B N 1
ATOM 1554 C CA . PHE B 1 51 ? -6.23 -13.891 -7.195 1 97 51 PHE B CA 1
ATOM 1555 C C . PHE B 1 51 ? -7.23 -14.523 -6.234 1 97 51 PHE B C 1
ATOM 1557 O O . PHE B 1 51 ? -8.438 -14.484 -6.473 1 97 51 PHE B O 1
ATOM 1564 N N . ASN B 1 52 ? -6.668 -15.195 -5.172 1 95.25 52 ASN B N 1
ATOM 1565 C CA . ASN B 1 52 ? -7.547 -15.836 -4.195 1 95.25 52 ASN B CA 1
ATOM 1566 C C . ASN B 1 52 ? -8.531 -14.836 -3.59 1 95.25 52 ASN B C 1
ATOM 1568 O O . ASN B 1 52 ? -9.695 -15.172 -3.355 1 95.25 52 ASN B O 1
ATOM 1572 N N . ARG B 1 53 ? -8.086 -13.672 -3.396 1 95.44 53 ARG B N 1
ATOM 1573 C CA . ARG B 1 53 ? -8.945 -12.641 -2.814 1 95.44 53 ARG B CA 1
ATOM 1574 C C . ARG B 1 53 ? -10.039 -12.227 -3.789 1 95.44 53 ARG B C 1
ATOM 1576 O O . ARG B 1 53 ? -11.172 -11.977 -3.385 1 95.44 53 ARG B O 1
ATOM 1583 N N . LEU B 1 54 ? -9.742 -12.172 -5.039 1 95.44 54 LEU B N 1
ATOM 1584 C CA . LEU B 1 54 ? -10.656 -11.641 -6.047 1 95.44 54 LEU B CA 1
ATOM 1585 C C . LEU B 1 54 ? -11.586 -12.734 -6.559 1 95.44 54 LEU B C 1
ATOM 1587 O O . LEU B 1 54 ? -12.711 -12.453 -6.98 1 95.44 54 LEU B O 1
ATOM 1591 N N . ASN B 1 55 ? -11.078 -13.891 -6.574 1 94.62 55 ASN B N 1
ATOM 1592 C CA . ASN B 1 55 ? -11.859 -15.016 -7.082 1 94.62 55 ASN B CA 1
ATOM 1593 C C . ASN B 1 55 ? -13.07 -15.297 -6.203 1 94.62 55 ASN B C 1
ATOM 1595 O O . ASN B 1 55 ? -13 -15.18 -4.98 1 94.62 55 ASN B O 1
ATOM 1599 N N . GLU B 1 56 ? -14.133 -15.742 -6.723 1 93.88 56 GLU B N 1
ATOM 1600 C CA . GLU B 1 56 ? -15.383 -15.922 -6.004 1 93.88 56 GLU B CA 1
ATOM 1601 C C . GLU B 1 56 ? -15.414 -17.266 -5.281 1 93.88 56 GLU B C 1
ATOM 1603 O O . GLU B 1 56 ? -16.234 -17.484 -4.391 1 93.88 56 GLU B O 1
ATOM 1608 N N . ASP B 1 57 ? -14.57 -18.156 -5.645 1 93.81 57 ASP B N 1
ATOM 1609 C CA . ASP B 1 57 ? -14.547 -19.453 -5 1 93.81 57 ASP B CA 1
ATOM 1610 C C . ASP B 1 57 ? -14.211 -19.344 -3.516 1 93.81 57 ASP B C 1
ATOM 1612 O O . ASP B 1 57 ? -13.406 -18.484 -3.123 1 93.81 57 ASP B O 1
ATOM 1616 N N . GLN B 1 58 ? -14.867 -20.156 -2.641 1 93.94 58 GLN B N 1
ATOM 1617 C CA . GLN B 1 58 ? -14.594 -20.109 -1.207 1 93.94 58 GLN B CA 1
ATOM 1618 C C . GLN B 1 58 ? -13.289 -20.828 -0.877 1 93.94 58 GLN B C 1
ATOM 1620 O O . GLN B 1 58 ? -12.664 -20.562 0.15 1 93.94 58 GLN B O 1
ATOM 1625 N N . PHE B 1 59 ? -12.93 -21.766 -1.711 1 94.19 59 PHE B N 1
ATOM 1626 C CA . PHE B 1 59 ? -11.703 -22.516 -1.472 1 94.19 59 PHE B CA 1
ATOM 1627 C C . PHE B 1 59 ? -10.5 -21.766 -2.029 1 94.19 59 PHE B C 1
ATOM 1629 O O . PHE B 1 59 ? -10.617 -21.031 -3.014 1 94.19 59 PHE B O 1
ATOM 1636 N N . ALA B 1 60 ? -9.352 -22.016 -1.397 1 94.75 60 ALA B N 1
ATOM 1637 C CA . ALA B 1 60 ? -8.109 -21.375 -1.836 1 94.75 60 ALA B CA 1
ATOM 1638 C C . ALA B 1 60 ? -7.504 -22.125 -3.018 1 94.75 60 ALA B C 1
ATOM 1640 O O . ALA B 1 60 ? -7.672 -23.344 -3.143 1 94.75 60 ALA B O 1
ATOM 1641 N N . TYR B 1 61 ? -6.906 -21.375 -3.869 1 94.38 61 TYR B N 1
ATOM 1642 C CA . TYR B 1 61 ? -6.105 -21.938 -4.945 1 94.38 61 TYR B CA 1
ATOM 1643 C C . TYR B 1 61 ? -4.617 -21.797 -4.648 1 94.38 61 TYR B C 1
ATOM 1645 O O . TYR B 1 61 ? -4.195 -20.859 -3.979 1 94.38 61 TYR B O 1
ATOM 1653 N N . LYS B 1 62 ? -3.838 -22.781 -5.125 1 93 62 LYS B N 1
ATOM 1654 C CA . LYS B 1 62 ? -2.387 -22.781 -4.957 1 93 62 LYS B CA 1
ATOM 1655 C C . LYS B 1 62 ? -1.683 -23.094 -6.277 1 93 62 LYS B C 1
ATOM 1657 O O . LYS B 1 62 ? -2.273 -23.688 -7.176 1 93 62 LYS B O 1
ATOM 1662 N N . LEU B 1 63 ? -0.404 -22.625 -6.215 1 93.19 63 LEU B N 1
ATOM 1663 C CA . LEU B 1 63 ? 0.392 -22.828 -7.422 1 93.19 63 LEU B CA 1
ATOM 1664 C C . LEU B 1 63 ? 0.628 -24.312 -7.672 1 93.19 63 LEU B C 1
ATOM 1666 O O . LEU B 1 63 ? 1.044 -25.031 -6.766 1 93.19 63 LEU B O 1
ATOM 1670 N N . LEU B 1 64 ? 0.26 -24.766 -8.844 1 91.81 64 LEU B N 1
ATOM 1671 C CA . LEU B 1 64 ? 0.559 -26.125 -9.258 1 91.81 64 LEU B CA 1
ATOM 1672 C C . LEU B 1 64 ? 1.822 -26.172 -10.109 1 91.81 64 LEU B C 1
ATOM 1674 O O . LEU B 1 64 ? 2.707 -27 -9.867 1 91.81 64 LEU B O 1
ATOM 1678 N N . LYS B 1 65 ? 1.83 -25.312 -11.117 1 92.25 65 LYS B N 1
ATOM 1679 C CA . LYS B 1 65 ? 2.936 -25.312 -12.078 1 92.25 65 LYS B CA 1
ATOM 1680 C C . LYS B 1 65 ? 3.045 -23.984 -12.797 1 92.25 65 LYS B C 1
ATOM 1682 O O . LYS B 1 65 ? 2.033 -23.406 -13.195 1 92.25 65 LYS B O 1
ATOM 1687 N N . ILE B 1 66 ? 4.375 -23.516 -12.93 1 93.81 66 ILE B N 1
ATOM 1688 C CA . ILE B 1 66 ? 4.629 -22.359 -13.781 1 93.81 66 ILE B CA 1
ATOM 1689 C C . ILE B 1 66 ? 4.973 -22.828 -15.195 1 93.81 66 ILE B C 1
ATOM 1691 O O . ILE B 1 66 ? 5.895 -23.625 -15.383 1 93.81 66 ILE B O 1
ATOM 1695 N N . LEU B 1 67 ? 4.25 -22.438 -16.172 1 95.06 67 LEU B N 1
ATOM 1696 C CA . LEU B 1 67 ? 4.516 -22.766 -17.578 1 95.06 67 LEU B CA 1
ATOM 1697 C C . LEU B 1 67 ? 5.516 -21.797 -18.188 1 95.06 67 LEU B C 1
ATOM 1699 O O . LEU B 1 67 ? 6.395 -22.203 -18.953 1 95.06 67 LEU B O 1
ATOM 1703 N N . ASN B 1 68 ? 5.348 -20.578 -17.953 1 94.69 68 ASN B N 1
ATOM 1704 C CA . ASN B 1 68 ? 6.211 -19.5 -18.453 1 94.69 68 ASN B CA 1
ATOM 1705 C C . ASN B 1 68 ? 6.191 -18.297 -17.516 1 94.69 68 ASN B C 1
ATOM 1707 O O . ASN B 1 68 ? 5.164 -18 -16.906 1 94.69 68 ASN B O 1
ATOM 1711 N N . ALA B 1 69 ? 7.371 -17.719 -17.312 1 94 69 ALA B N 1
ATOM 1712 C CA . ALA B 1 69 ? 7.504 -16.484 -16.562 1 94 69 ALA B CA 1
ATOM 1713 C C . ALA B 1 69 ? 8.477 -15.523 -17.25 1 94 69 ALA B C 1
ATOM 1715 O O . ALA B 1 69 ? 9.633 -15.883 -17.5 1 94 69 ALA B O 1
ATOM 1716 N N . LYS B 1 70 ? 8.039 -14.328 -17.578 1 95.38 70 LYS B N 1
ATOM 1717 C CA . LYS B 1 70 ? 8.875 -13.328 -18.234 1 95.38 70 LYS B CA 1
ATOM 1718 C C . LYS B 1 70 ? 8.805 -11.984 -17.531 1 95.38 70 LYS B C 1
ATOM 1720 O O . LYS B 1 70 ? 7.715 -11.453 -17.297 1 95.38 70 LYS B O 1
ATOM 1725 N N . LYS B 1 71 ? 9.906 -11.531 -17.125 1 94.44 71 LYS B N 1
ATOM 1726 C CA . LYS B 1 71 ? 10 -10.211 -16.516 1 94.44 71 LYS B CA 1
ATOM 1727 C C . LYS B 1 71 ? 10.508 -9.172 -17.516 1 94.44 71 LYS B C 1
ATOM 1729 O O . LYS B 1 71 ? 11.461 -9.43 -18.25 1 94.44 71 LYS B O 1
ATOM 1734 N N . VAL B 1 72 ? 9.875 -8.062 -17.531 1 94.75 72 VAL B N 1
ATOM 1735 C CA . VAL B 1 72 ? 10.297 -6.926 -18.344 1 94.75 72 VAL B CA 1
ATOM 1736 C C . VAL B 1 72 ? 10.516 -5.703 -17.453 1 94.75 72 VAL B C 1
ATOM 1738 O O . VAL B 1 72 ? 9.625 -5.312 -16.688 1 94.75 72 VAL B O 1
ATOM 1741 N N . ASP B 1 73 ? 11.68 -5.137 -17.516 1 93.25 73 ASP B N 1
ATOM 1742 C CA . ASP B 1 73 ? 11.961 -3.912 -16.781 1 93.25 73 ASP B CA 1
ATOM 1743 C C . ASP B 1 73 ? 11.477 -2.684 -17.547 1 93.25 73 ASP B C 1
ATOM 1745 O O . ASP B 1 73 ? 11.711 -2.564 -18.75 1 93.25 73 ASP B O 1
ATOM 1749 N N . VAL B 1 74 ? 10.68 -1.944 -16.859 1 90 74 VAL B N 1
ATOM 1750 C CA . VAL B 1 74 ? 10.156 -0.699 -17.422 1 90 74 VAL B CA 1
ATOM 1751 C C . VAL B 1 74 ? 10.578 0.474 -16.531 1 90 74 VAL B C 1
ATOM 1753 O O . VAL B 1 74 ? 9.938 0.757 -15.523 1 90 74 VAL B O 1
ATOM 1756 N N . ASN B 1 75 ? 11.578 1.144 -16.906 1 89.69 75 ASN B N 1
ATOM 1757 C CA . ASN B 1 75 ? 12.094 2.33 -16.234 1 89.69 75 ASN B CA 1
ATOM 1758 C C . ASN B 1 75 ? 12.016 2.189 -14.719 1 89.69 75 ASN B C 1
ATOM 1760 O O . ASN B 1 75 ? 12.773 1.415 -14.125 1 89.69 75 ASN B O 1
ATOM 1764 N N . VAL B 1 76 ? 10.969 2.684 -13.977 1 91.94 76 VAL B N 1
ATOM 1765 C CA . VAL B 1 76 ? 10.93 2.764 -12.523 1 91.94 76 VAL B CA 1
ATOM 1766 C C . VAL B 1 76 ? 10.203 1.546 -11.961 1 91.94 76 VAL B C 1
ATOM 1768 O O . VAL B 1 76 ? 10.062 1.406 -10.742 1 91.94 76 VAL B O 1
ATOM 1771 N N . TYR B 1 77 ? 9.711 0.753 -12.828 1 94.5 77 TYR B N 1
ATOM 1772 C CA . TYR B 1 77 ? 9.039 -0.462 -12.383 1 94.5 77 TYR B CA 1
ATOM 1773 C C . TYR B 1 77 ? 9.336 -1.626 -13.32 1 94.5 77 TYR B C 1
ATOM 1775 O O . TYR B 1 77 ? 10.07 -1.469 -14.297 1 94.5 77 TYR B O 1
ATOM 1783 N N . SER B 1 78 ? 8.898 -2.809 -12.938 1 95.56 78 SER B N 1
ATOM 1784 C CA . SER B 1 78 ? 8.969 -3.99 -13.789 1 95.56 78 SER B CA 1
ATOM 1785 C C . SER B 1 78 ? 7.617 -4.688 -13.883 1 95.56 78 SER B C 1
ATOM 1787 O O . SER B 1 78 ? 6.746 -4.473 -13.039 1 95.56 78 SER B O 1
ATOM 1789 N N . CYS B 1 79 ? 7.461 -5.379 -14.961 1 96.25 79 CYS B N 1
ATOM 1790 C CA . CYS B 1 79 ? 6.289 -6.223 -15.172 1 96.25 79 CYS B CA 1
ATOM 1791 C C . CYS B 1 79 ? 6.695 -7.68 -15.336 1 96.25 79 CYS B C 1
ATOM 1793 O O . CYS B 1 79 ? 7.621 -7.992 -16.094 1 96.25 79 CYS B O 1
ATOM 1795 N N . THR B 1 80 ? 6.043 -8.508 -14.633 1 96.19 80 THR B N 1
ATOM 1796 C CA . THR B 1 80 ? 6.273 -9.945 -14.781 1 96.19 80 THR B CA 1
ATOM 1797 C C . THR B 1 80 ? 5.016 -10.641 -15.289 1 96.19 80 THR B C 1
ATOM 1799 O O . THR B 1 80 ? 3.938 -10.5 -14.719 1 96.19 80 THR B O 1
ATOM 1802 N N . ASN B 1 81 ? 5.145 -11.359 -16.375 1 96.62 81 ASN B N 1
ATOM 1803 C CA . ASN B 1 81 ? 4.086 -12.188 -16.938 1 96.62 81 ASN B CA 1
ATOM 1804 C C . ASN B 1 81 ? 4.215 -13.641 -16.5 1 96.62 81 ASN B C 1
ATOM 1806 O O . ASN B 1 81 ? 5.289 -14.234 -16.609 1 96.62 81 ASN B O 1
ATOM 1810 N N . PHE B 1 82 ? 3.082 -14.133 -15.977 1 96.75 82 PHE B N 1
ATOM 1811 C CA . PHE B 1 82 ? 3.068 -15.531 -15.578 1 96.75 82 PHE B CA 1
ATOM 1812 C C . PHE B 1 82 ? 2.037 -16.312 -16.375 1 96.75 82 PHE B C 1
ATOM 1814 O O . PHE B 1 82 ? 0.875 -15.914 -16.469 1 96.75 82 PHE B O 1
ATOM 1821 N N . PHE B 1 83 ? 2.445 -17.391 -17 1 97.5 83 PHE B N 1
ATOM 1822 C CA . PHE B 1 83 ? 1.574 -18.484 -17.438 1 97.5 83 PHE B CA 1
ATOM 1823 C C . PHE B 1 83 ? 1.706 -19.688 -16.516 1 97.5 83 PHE B C 1
ATOM 1825 O O . PHE B 1 83 ? 2.793 -20.25 -16.375 1 97.5 83 PHE B O 1
ATOM 1832 N N . MET B 1 84 ? 0.551 -19.953 -15.875 1 96.88 84 MET B N 1
ATOM 1833 C CA . MET B 1 84 ? 0.71 -20.953 -14.82 1 96.88 84 MET B CA 1
ATOM 1834 C C . MET B 1 84 ? -0.583 -21.734 -14.617 1 96.88 84 MET B C 1
ATOM 1836 O O . MET B 1 84 ? -1.641 -21.344 -15.102 1 96.88 84 MET B O 1
ATOM 1840 N N . PHE B 1 85 ? -0.468 -22.906 -13.922 1 96 85 PHE B N 1
ATOM 1841 C CA . PHE B 1 85 ? -1.6 -23.703 -13.453 1 96 85 PHE B CA 1
ATOM 1842 C C . PHE B 1 85 ? -1.831 -23.484 -11.969 1 96 85 PHE B C 1
ATOM 1844 O O . PHE B 1 85 ? -0.886 -23.516 -11.172 1 96 85 PHE B O 1
ATOM 1851 N N . LEU B 1 86 ? -3.072 -23.172 -11.641 1 96 86 LEU B N 1
ATOM 1852 C CA . LEU B 1 86 ? -3.473 -23.141 -10.234 1 96 86 LEU B CA 1
ATOM 1853 C C . LEU B 1 86 ? -4.379 -24.328 -9.906 1 96 86 LEU B C 1
ATOM 1855 O O . LEU B 1 86 ? -5.227 -24.719 -10.711 1 96 86 LEU B O 1
ATOM 1859 N N . GLY B 1 87 ? -4.168 -24.875 -8.688 1 94.75 87 GLY B N 1
ATOM 1860 C CA . GLY B 1 87 ? -5.031 -25.938 -8.227 1 94.75 87 GLY B CA 1
ATOM 1861 C C . GLY B 1 87 ? -5.891 -25.547 -7.039 1 94.75 87 GLY B C 1
ATOM 1862 O O . GLY B 1 87 ? -5.43 -24.844 -6.141 1 94.75 87 GLY B O 1
ATOM 1863 N N . ARG B 1 88 ? -7.105 -26 -7.066 1 94.06 88 ARG B N 1
ATOM 1864 C CA . ARG B 1 88 ? -8.008 -25.766 -5.945 1 94.06 88 ARG B CA 1
ATOM 1865 C C . ARG B 1 88 ? -7.617 -26.625 -4.738 1 94.06 88 ARG B C 1
ATOM 1867 O O . ARG B 1 88 ? -7.262 -27.781 -4.891 1 94.06 88 ARG B O 1
ATOM 1874 N N . THR B 1 89 ? -7.684 -26.016 -3.578 1 93.62 89 THR B N 1
ATOM 1875 C CA . THR B 1 89 ? -7.285 -26.75 -2.381 1 93.62 89 THR B CA 1
ATOM 1876 C C . THR B 1 89 ? -8.5 -27.078 -1.519 1 93.62 89 THR B C 1
ATOM 1878 O O . THR B 1 89 ? -9.617 -26.656 -1.827 1 93.62 89 THR B O 1
ATOM 1881 N N . LYS B 1 90 ? -8.344 -27.906 -0.514 1 92.38 90 LYS B N 1
ATOM 1882 C CA . LYS B 1 90 ? -9.406 -28.281 0.412 1 92.38 90 LYS B CA 1
ATOM 1883 C C . LYS B 1 90 ? -9.617 -27.219 1.473 1 92.38 90 LYS B C 1
ATOM 1885 O O . LYS B 1 90 ? -10.539 -27.312 2.289 1 92.38 90 LYS B O 1
ATOM 1890 N N . CYS B 1 91 ? -8.719 -26.266 1.434 1 93.44 91 CYS B N 1
ATOM 1891 C CA . CYS B 1 91 ? -8.766 -25.219 2.449 1 93.44 91 CYS B CA 1
ATOM 1892 C C . CYS B 1 91 ? -9.547 -24.016 1.95 1 93.44 91 CYS B C 1
ATOM 1894 O O . CYS B 1 91 ? -9.57 -23.719 0.751 1 93.44 91 CYS B O 1
ATOM 1896 N N . TYR B 1 92 ? -10.25 -23.328 2.908 1 92.62 92 TYR B N 1
ATOM 1897 C CA . TYR B 1 92 ? -10.93 -22.078 2.588 1 92.62 92 TYR B CA 1
ATOM 1898 C C . TYR B 1 92 ? -9.93 -20.938 2.42 1 92.62 92 TYR B C 1
ATOM 1900 O O . TYR B 1 92 ? -8.82 -21 2.953 1 92.62 92 TYR B O 1
ATOM 1908 N N . LYS B 1 93 ? -10.391 -19.984 1.653 1 89.38 93 LYS B N 1
ATOM 1909 C CA . LYS B 1 93 ? -9.523 -18.844 1.39 1 89.38 93 LYS B CA 1
ATOM 1910 C C . LYS B 1 93 ? -9.141 -18.125 2.684 1 89.38 93 LYS B C 1
ATOM 1912 O O . LYS B 1 93 ? -9.961 -18 3.598 1 89.38 93 LYS B O 1
ATOM 1917 N N . PHE B 1 94 ? -8.039 -17.734 2.936 1 81.44 94 PHE B N 1
ATOM 1918 C CA . PHE B 1 94 ? -7.457 -16.922 3.986 1 81.44 94 PHE B CA 1
ATOM 1919 C C . PHE B 1 94 ? -7.281 -17.719 5.273 1 81.44 94 PHE B C 1
ATOM 1921 O O . PHE B 1 94 ? -7.16 -17.141 6.355 1 81.44 94 PHE B O 1
ATOM 1928 N N . GLU B 1 95 ? -7.609 -19.078 5.133 1 80.44 95 GLU B N 1
ATOM 1929 C CA . GLU B 1 95 ? -7.176 -19.922 6.25 1 80.44 95 GLU B CA 1
ATOM 1930 C C . GLU B 1 95 ? -5.656 -19.875 6.414 1 80.44 95 GLU B C 1
ATOM 1932 O O . GLU B 1 95 ? -4.941 -19.453 5.504 1 80.44 95 GLU B O 1
ATOM 1937 N N . ASP B 1 96 ? -5.379 -20.266 7.684 1 75.69 96 ASP B N 1
ATOM 1938 C CA . ASP B 1 96 ? -3.951 -20.266 7.977 1 75.69 96 ASP B CA 1
ATOM 1939 C C . ASP B 1 96 ? -3.229 -21.359 7.203 1 75.69 96 ASP B C 1
ATOM 1941 O O . ASP B 1 96 ? -3.746 -22.469 7.059 1 75.69 96 ASP B O 1
ATOM 1945 N N . ASN B 1 97 ? -2.17 -21.156 6.516 1 78.94 97 ASN B N 1
ATOM 1946 C CA . ASN B 1 97 ? -1.184 -22.078 5.953 1 78.94 97 ASN B CA 1
ATOM 1947 C C . ASN B 1 97 ? -1.668 -22.688 4.637 1 78.94 97 ASN B C 1
ATOM 1949 O O . ASN B 1 97 ? -1.677 -23.906 4.48 1 78.94 97 ASN B O 1
ATOM 1953 N N . ILE B 1 98 ? -2.137 -22 3.777 1 80.06 98 ILE B N 1
ATOM 1954 C CA . ILE B 1 98 ? -2.602 -22.453 2.471 1 80.06 98 ILE B CA 1
ATOM 1955 C C . ILE B 1 98 ? -1.482 -23.203 1.757 1 80.06 98 ILE B C 1
ATOM 1957 O O . ILE B 1 98 ? -1.741 -24.141 0.998 1 80.06 98 ILE B O 1
ATOM 1961 N N . ASP B 1 99 ? -0.267 -22.859 2.129 1 77.75 99 ASP B N 1
ATOM 1962 C CA . ASP B 1 99 ? 0.866 -23.469 1.439 1 77.75 99 ASP B CA 1
ATOM 1963 C C . ASP B 1 99 ? 0.947 -24.969 1.729 1 77.75 99 ASP B C 1
ATOM 1965 O O . ASP B 1 99 ? 1.45 -25.734 0.909 1 77.75 99 ASP B O 1
ATOM 1969 N N . ASN B 1 100 ? 0.36 -25.359 2.795 1 83.75 100 ASN B N 1
ATOM 1970 C CA . ASN B 1 100 ? 0.417 -26.766 3.176 1 83.75 100 ASN B CA 1
ATOM 1971 C C . ASN B 1 100 ? -0.933 -27.453 2.988 1 83.75 100 ASN B C 1
ATOM 1973 O O . ASN B 1 100 ? -1.117 -28.594 3.412 1 83.75 100 ASN B O 1
ATOM 1977 N N . CYS B 1 101 ? -1.836 -26.812 2.398 1 89 101 CYS B N 1
ATOM 1978 C CA . CYS B 1 101 ? -3.166 -27.375 2.172 1 89 101 CYS B CA 1
ATOM 1979 C C . CYS B 1 101 ? -3.178 -28.281 0.949 1 89 101 CYS B C 1
ATOM 1981 O O . CYS B 1 101 ? -2.695 -27.891 -0.118 1 89 101 CYS B O 1
ATOM 1983 N N . PRO B 1 102 ? -3.766 -29.531 1.134 1 90.38 102 PRO B N 1
ATOM 1984 C CA . PRO B 1 102 ? -3.801 -30.453 -0.007 1 90.38 102 PRO B CA 1
ATOM 1985 C C . PRO B 1 102 ? -4.773 -30 -1.096 1 90.38 102 PRO B C 1
ATOM 1987 O O . PRO B 1 102 ? -5.758 -29.328 -0.804 1 90.38 102 PRO B O 1
ATOM 1990 N N . PHE B 1 103 ? -4.43 -30.281 -2.338 1 92.75 103 PHE B N 1
ATOM 1991 C CA . PHE B 1 103 ? -5.316 -30.031 -3.469 1 92.75 103 PHE B CA 1
ATOM 1992 C C . PHE B 1 103 ? -6.57 -30.891 -3.371 1 92.75 103 PHE B C 1
ATOM 1994 O O . PHE B 1 103 ? -6.555 -31.953 -2.748 1 92.75 103 PHE B O 1
ATOM 2001 N N . GLN B 1 104 ? -7.652 -30.344 -3.883 1 90.12 104 GLN B N 1
ATOM 2002 C CA . GLN B 1 104 ? -8.867 -31.141 -4.031 1 90.12 104 GLN B CA 1
ATOM 2003 C C . GLN B 1 104 ? -8.742 -32.125 -5.18 1 90.12 104 GLN B C 1
ATOM 2005 O O . GLN B 1 104 ? -8.164 -31.812 -6.223 1 90.12 104 GLN B O 1
ATOM 2010 N N . ASP B 1 105 ? -8.805 -33.406 -4.922 1 81 105 ASP B N 1
ATOM 2011 C CA . ASP B 1 105 ? -8.789 -34.438 -5.961 1 81 105 ASP B CA 1
ATOM 2012 C C . ASP B 1 105 ? -10.156 -35.094 -6.105 1 81 105 ASP B C 1
ATOM 2014 O O . ASP B 1 105 ? -10.68 -35.656 -5.148 1 81 105 ASP B O 1
ATOM 2018 N N . THR B 1 106 ? -10.875 -34.531 -7.145 1 70.38 106 THR B N 1
ATOM 2019 C CA . THR B 1 106 ? -12.117 -35.25 -7.438 1 70.38 106 THR B CA 1
ATOM 2020 C C . THR B 1 106 ? -11.898 -36.281 -8.539 1 70.38 106 THR B C 1
ATOM 2022 O O . THR B 1 106 ? -11.555 -35.938 -9.672 1 70.38 106 THR B O 1
ATOM 2025 N N . LEU B 1 107 ? -12.258 -37.625 -8.18 1 69.81 107 LEU B N 1
ATOM 2026 C CA . LEU B 1 107 ? -12.18 -38.812 -9.055 1 69.81 107 LEU B CA 1
ATOM 2027 C C . LEU B 1 107 ? -10.812 -38.875 -9.727 1 69.81 107 LEU B C 1
ATOM 2029 O O . LEU B 1 107 ? -10.719 -39.156 -10.922 1 69.81 107 LEU B O 1
ATOM 2033 N N . GLY B 1 108 ? -9.867 -38.406 -9.18 1 68.75 108 GLY B N 1
ATOM 2034 C CA . GLY B 1 108 ? -8.508 -38.531 -9.688 1 68.75 108 GLY B CA 1
ATOM 2035 C C . GLY B 1 108 ? -8.039 -37.312 -10.453 1 68.75 108 GLY B C 1
ATOM 2036 O O . GLY B 1 108 ? -6.957 -37.344 -11.047 1 68.75 108 GLY B O 1
ATOM 2037 N N . ARG B 1 109 ? -8.914 -36.312 -10.578 1 73.5 109 ARG B N 1
ATOM 2038 C CA . ARG B 1 109 ? -8.523 -35.125 -11.328 1 73.5 109 ARG B CA 1
ATOM 2039 C C . ARG B 1 109 ? -8.5 -33.875 -10.43 1 73.5 109 ARG B C 1
ATOM 2041 O O . ARG B 1 109 ? -9.461 -33.625 -9.695 1 73.5 109 ARG B O 1
ATOM 2048 N N . LYS B 1 110 ? -7.359 -33.25 -10.469 1 76.25 110 LYS B N 1
ATOM 2049 C CA . LYS B 1 110 ? -7.266 -31.969 -9.766 1 76.25 110 LYS B CA 1
ATOM 2050 C C . LYS B 1 110 ? -8.055 -30.875 -10.484 1 76.25 110 LYS B C 1
ATOM 2052 O O . LYS B 1 110 ? -8.023 -30.797 -11.719 1 76.25 110 LYS B O 1
ATOM 2057 N N . ARG B 1 111 ? -8.938 -30.297 -9.711 1 88.38 111 ARG B N 1
ATOM 2058 C CA . ARG B 1 111 ? -9.562 -29.094 -10.266 1 88.38 111 ARG B CA 1
ATOM 2059 C C . ARG B 1 111 ? -8.539 -27.984 -10.477 1 88.38 111 ARG B C 1
ATOM 2061 O O . ARG B 1 111 ? -8.055 -27.391 -9.516 1 88.38 111 ARG B O 1
ATOM 2068 N N . THR B 1 112 ? -8.086 -27.875 -11.742 1 93.31 112 THR B N 1
ATOM 2069 C CA . THR B 1 112 ? -6.984 -26.969 -12.086 1 93.31 112 THR B CA 1
ATOM 2070 C C . THR B 1 112 ? -7.469 -25.844 -12.977 1 93.31 112 THR B C 1
ATOM 2072 O O . THR B 1 112 ? -8.406 -26.016 -13.766 1 93.31 112 THR B O 1
ATOM 2075 N N . LEU B 1 113 ? -6.922 -24.703 -12.766 1 96.44 113 LEU B N 1
ATOM 2076 C CA . LEU B 1 113 ? -7.145 -23.547 -13.617 1 96.44 113 LEU B CA 1
ATOM 2077 C C . LEU B 1 113 ? -5.883 -23.203 -14.406 1 96.44 113 LEU B C 1
ATOM 2079 O O . LEU B 1 113 ? -4.773 -23.266 -13.867 1 96.44 113 LEU B O 1
ATOM 2083 N N . ASN B 1 114 ? -6.051 -22.938 -15.758 1 97.25 114 ASN B N 1
ATOM 2084 C CA . ASN B 1 114 ? -5.008 -22.312 -16.562 1 97.25 114 ASN B CA 1
ATOM 2085 C C . ASN B 1 114 ? -5.07 -20.797 -16.484 1 97.25 114 ASN B C 1
ATOM 2087 O O . ASN B 1 114 ? -6.059 -20.188 -16.891 1 97.25 114 ASN B O 1
ATOM 2091 N N . CYS B 1 115 ? -3.924 -20.219 -16.062 1 98.38 115 CYS B N 1
ATOM 2092 C CA . CYS B 1 115 ? -4.059 -18.812 -15.711 1 98.38 115 CYS B CA 1
ATOM 2093 C C . CYS B 1 115 ? -2.959 -17.969 -16.359 1 98.38 115 CYS B C 1
ATOM 2095 O O . CYS B 1 115 ? -1.825 -18.438 -16.5 1 98.38 115 CYS B O 1
ATOM 2097 N N . PHE B 1 116 ? -3.299 -16.766 -16.812 1 98.31 116 PHE B N 1
ATOM 2098 C CA . PHE B 1 116 ? -2.4 -15.703 -17.266 1 98.31 116 PHE B CA 1
ATOM 2099 C C . PHE B 1 116 ? -2.486 -14.492 -16.328 1 98.31 116 PHE B C 1
ATOM 2101 O O . PHE B 1 116 ? -3.533 -13.852 -16.234 1 98.31 116 PHE B O 1
ATOM 2108 N N . PHE B 1 117 ? -1.35 -14.25 -15.641 1 98.5 117 PHE B N 1
ATOM 2109 C CA . PHE B 1 117 ? -1.283 -13.133 -14.711 1 98.5 117 PHE B CA 1
ATOM 2110 C C . PHE B 1 117 ? -0.201 -12.141 -15.125 1 98.5 117 PHE B C 1
ATOM 2112 O O . PHE B 1 117 ? 0.861 -12.547 -15.602 1 98.5 117 PHE B O 1
ATOM 2119 N N . VAL B 1 118 ? -0.428 -10.867 -14.977 1 98 118 VAL B N 1
ATOM 2120 C CA . VAL B 1 118 ? 0.544 -9.789 -15.148 1 98 118 VAL B CA 1
ATOM 2121 C C . VAL B 1 118 ? 0.665 -9 -13.852 1 98 118 VAL B C 1
ATOM 2123 O O . VAL B 1 118 ? -0.327 -8.469 -13.344 1 98 118 VAL B O 1
ATOM 2126 N N . VAL B 1 119 ? 1.924 -8.922 -13.359 1 97.56 119 VAL B N 1
ATOM 2127 C CA . VAL B 1 119 ? 2.156 -8.242 -12.086 1 97.56 119 VAL B CA 1
ATOM 2128 C C . VAL B 1 119 ? 3.16 -7.109 -12.289 1 97.56 119 VAL B C 1
ATOM 2130 O O . VAL B 1 119 ? 4.242 -7.316 -12.844 1 97.56 119 VAL B O 1
ATOM 2133 N N . SER B 1 120 ? 2.812 -5.902 -11.898 1 96.69 120 SER B N 1
ATOM 2134 C CA . SER B 1 120 ? 3.775 -4.809 -11.859 1 96.69 120 SER B CA 1
ATOM 2135 C C . SER B 1 120 ? 4.461 -4.727 -10.492 1 96.69 120 SER B C 1
ATOM 2137 O O . SER B 1 120 ? 3.816 -4.918 -9.461 1 96.69 120 SER B O 1
ATOM 2139 N N . THR B 1 121 ? 5.754 -4.488 -10.531 1 95 121 THR B N 1
ATOM 2140 C CA . THR B 1 121 ? 6.574 -4.379 -9.328 1 95 121 THR B CA 1
ATOM 2141 C C . THR B 1 121 ? 7.293 -3.035 -9.289 1 95 121 THR B C 1
ATOM 2143 O O . THR B 1 121 ? 7.91 -2.619 -10.273 1 95 121 THR B O 1
ATOM 2146 N N . TYR B 1 122 ? 7.156 -2.354 -8.117 1 94.75 122 TYR B N 1
ATOM 2147 C CA . TYR B 1 122 ? 7.832 -1.085 -7.867 1 94.75 122 TYR B CA 1
ATOM 2148 C C . TYR B 1 122 ? 8.805 -1.211 -6.703 1 94.75 122 TYR B C 1
ATOM 2150 O O . TYR B 1 122 ? 8.422 -1.07 -5.539 1 94.75 122 TYR B O 1
ATOM 2158 N N . PRO B 1 123 ? 10.133 -1.503 -6.891 1 91 123 PRO B N 1
ATOM 2159 C CA . PRO B 1 123 ? 11.07 -1.871 -5.824 1 91 123 PRO B CA 1
ATOM 2160 C C . PRO B 1 123 ? 11.43 -0.693 -4.922 1 91 123 PRO B C 1
ATOM 2162 O O . PRO B 1 123 ? 11.891 -0.892 -3.795 1 91 123 PRO B O 1
ATOM 2165 N N . TRP B 1 124 ? 11.164 0.644 -5.383 1 89.56 124 TRP B N 1
ATOM 2166 C CA . TRP B 1 124 ? 11.562 1.795 -4.578 1 89.56 124 TRP B CA 1
ATOM 2167 C C . TRP B 1 124 ? 10.375 2.729 -4.348 1 89.56 124 TRP B C 1
ATOM 2169 O O . TRP B 1 124 ? 10.555 3.93 -4.133 1 89.56 124 TRP B O 1
ATOM 2179 N N . ARG B 1 125 ? 9.359 2.057 -4.332 1 92.31 125 ARG B N 1
ATOM 2180 C CA . ARG B 1 125 ? 8.188 2.877 -4.043 1 92.31 125 ARG B CA 1
ATOM 2181 C C . ARG B 1 125 ? 8.078 3.17 -2.551 1 92.31 125 ARG B C 1
ATOM 2183 O O . ARG B 1 125 ? 8.203 2.264 -1.724 1 92.31 125 ARG B O 1
ATOM 2190 N N . THR B 1 126 ? 7.875 4.418 -2.254 1 92.44 126 THR B N 1
ATOM 2191 C CA . THR B 1 126 ? 7.727 4.789 -0.852 1 92.44 126 THR B CA 1
ATOM 2192 C C . THR B 1 126 ? 6.324 4.461 -0.35 1 92.44 126 THR B C 1
ATOM 2194 O O . THR B 1 126 ? 5.332 4.766 -1.015 1 92.44 126 THR B O 1
ATOM 2197 N N . ALA B 1 127 ? 6.352 3.76 0.684 1 95.31 127 ALA B N 1
ATOM 2198 C CA . ALA B 1 127 ? 5.082 3.463 1.342 1 95.31 127 ALA B CA 1
ATOM 2199 C C . ALA B 1 127 ? 4.93 4.27 2.629 1 95.31 127 ALA B C 1
ATOM 2201 O O . ALA B 1 127 ? 5.922 4.594 3.287 1 95.31 127 ALA B O 1
ATOM 2202 N N . PHE B 1 128 ? 3.643 4.617 2.934 1 96.38 128 PHE B N 1
ATOM 2203 C CA . PHE B 1 128 ? 3.326 5.422 4.109 1 96.38 128 PHE B CA 1
ATOM 2204 C C . PHE B 1 128 ? 2.268 4.734 4.965 1 96.38 128 PHE B C 1
ATOM 2206 O O . PHE B 1 128 ? 1.386 4.051 4.441 1 96.38 128 PHE B O 1
ATOM 2213 N N . GLU B 1 129 ? 2.4 4.879 6.254 1 97.06 129 GLU B N 1
ATOM 2214 C CA . GLU B 1 129 ? 1.354 4.445 7.176 1 97.06 129 GLU B CA 1
ATOM 2215 C C . GLU B 1 129 ? 1.122 5.477 8.273 1 97.06 129 GLU B C 1
ATOM 2217 O O . GLU B 1 129 ? 2.072 5.953 8.898 1 97.06 129 GLU B O 1
ATOM 2222 N N . LEU B 1 130 ? -0.167 5.91 8.461 1 98.19 130 LEU B N 1
ATOM 2223 C CA . LEU B 1 130 ? -0.526 6.77 9.578 1 98.19 130 LEU B CA 1
ATOM 2224 C C . LEU B 1 130 ? -0.728 5.949 10.852 1 98.19 130 LEU B C 1
ATOM 2226 O O . LEU B 1 130 ? -1.729 5.242 10.984 1 98.19 130 LEU B O 1
ATOM 2230 N N . LEU B 1 131 ? 0.135 6.074 11.789 1 97.44 131 LEU B N 1
ATOM 2231 C CA . LEU B 1 131 ? 0.138 5.242 12.992 1 97.44 131 LEU B CA 1
ATOM 2232 C C . LEU B 1 131 ? -0.696 5.883 14.094 1 97.44 131 LEU B C 1
ATOM 2234 O O . LEU B 1 131 ? -1.266 5.18 14.93 1 97.44 131 LEU B O 1
ATOM 2238 N N . LYS B 1 132 ? -0.604 7.168 14.195 1 97.69 132 LYS B N 1
ATOM 2239 C CA . LYS B 1 132 ? -1.37 7.922 15.188 1 97.69 132 LYS B CA 1
ATOM 2240 C C . LYS B 1 132 ? -2.02 9.148 14.555 1 97.69 132 LYS B C 1
ATOM 2242 O O . LYS B 1 132 ? -1.396 9.844 13.75 1 97.69 132 LYS B O 1
ATOM 2247 N N . ASN B 1 133 ? -3.23 9.414 14.844 1 97.81 133 ASN B N 1
ATOM 2248 C CA . ASN B 1 133 ? -3.963 10.578 14.359 1 97.81 133 ASN B CA 1
ATOM 2249 C C . ASN B 1 133 ? -4.91 11.125 15.422 1 97.81 133 ASN B C 1
ATOM 2251 O O . ASN B 1 133 ? -6.129 11.117 15.234 1 97.81 133 ASN B O 1
ATOM 2255 N N . VAL B 1 134 ? -4.434 11.656 16.438 1 97.62 134 VAL B N 1
ATOM 2256 C CA . VAL B 1 134 ? -5.227 12.141 17.547 1 97.62 134 VAL B CA 1
ATOM 2257 C C . VAL B 1 134 ? -5.414 13.648 17.438 1 97.62 134 VAL B C 1
ATOM 2259 O O . VAL B 1 134 ? -4.445 14.391 17.25 1 97.62 134 VAL B O 1
ATOM 2262 N N . CYS B 1 135 ? -6.629 13.984 17.406 1 97.25 135 CYS B N 1
ATOM 2263 C CA . CYS B 1 135 ? -6.918 15.414 17.328 1 97.25 135 CYS B CA 1
ATOM 2264 C C . CYS B 1 135 ? -7.816 15.852 18.484 1 97.25 135 CYS B C 1
ATOM 2266 O O . CYS B 1 135 ? -8.633 15.07 18.969 1 97.25 135 CYS B O 1
ATOM 2268 N N . THR B 1 136 ? -7.621 17.078 18.984 1 94.88 136 THR B N 1
ATOM 2269 C CA . THR B 1 136 ? -8.445 17.734 20 1 94.88 136 THR B CA 1
ATOM 2270 C C . THR B 1 136 ? -8.914 19.094 19.5 1 94.88 136 THR B C 1
ATOM 2272 O O . THR B 1 136 ? -8.344 19.656 18.562 1 94.88 136 THR B O 1
ATOM 2275 N N . TYR B 1 137 ? -10.062 19.516 20.016 1 89.12 137 TYR B N 1
ATOM 2276 C CA . TYR B 1 137 ? -10.633 20.812 19.656 1 89.12 137 TYR B CA 1
ATOM 2277 C C . TYR B 1 137 ? -10.008 21.938 20.484 1 89.12 137 TYR B C 1
ATOM 2279 O O . TYR B 1 137 ? -9.586 21.703 21.625 1 89.12 137 TYR B O 1
#